Protein AF-A0A832RXD0-F1 (afdb_monomer_lite)

Secondary structure (DSSP, 8-state):
---EEEEEEEEEEEEEEE-TTT--EEEEEEEEEEEHHHHHHHHHHHHHHH---SS-----SSGGG-TTTTTS-HHHHHHHS----GGG--TTS-HHHHHHHHHHHHHHHHHHHTT-PPEEEEEEEESTTS-GGGG-SSSHHHHHHHHHHHHHHHHHIIIIIITTT-SEEEEEEEEEE--HHHHH-TTHHHHHHHHHHHHHHHHHTT-TT-EEEESSSSEEEE-S-TTS-SSHHHHHHHHHHHHHHHHHHHHHHHHH-----HHHHHHHHHHHHHHHHHHH-TT-TT-TT--TTTEEEEEE-SS-GGGGEEEEE-TTS-EEEEE-S---B--S---SPPPPPTT---GGG--

InterPro domains:
  IPR024524 Protein of unknown function DUF3800 [PF12686] (9-251)

Radius of gyration: 21.81 Å; chains: 1; bounding box: 53×60×71 Å

Sequence (351 aa):
MLRSITMRIYVDEQHQILDKDTEERYMAIAALFVSEDEYKQTVNDLLRLRCLKEDHDGWHWDYANCPSSDSCKEVWHKLNNKELHFQTLHQTSSHPAKEISRKWLRYALERNKHNKAIRFNILYVNLTNLDIQKFGTFGWHENAYNRFFRTNLKYALKMFFLNNGFNKVGVSKVVHDNSTGLAIHKYFPENNLRKLEIEIKNEIKNDGDKDFEIHPQRIKFLDSDHKKASNSEDCYDCQLLQLIDLIIGAATQNIFYTSNDEFKKELAWSLRDLIERLIMNPNNPHSSFHYHRKQNISFFPSKKLEEAERIFVDLEGGIRIERDESLFYKVEKLKLPPRPHPNQATLNKWF

pLDDT: mean 90.86, std 9.43, range [42.66, 98.75]

Structure (mmCIF, N/CA/C/O backbone):
data_AF-A0A832RXD0-F1
#
_entry.id   AF-A0A832RXD0-F1
#
loop_
_atom_site.group_PDB
_atom_site.id
_atom_site.type_symbol
_atom_site.label_atom_id
_atom_site.label_alt_id
_atom_site.label_comp_id
_atom_site.label_asym_id
_atom_site.label_entity_id
_atom_site.label_seq_id
_atom_site.pdbx_PDB_ins_code
_atom_site.Cartn_x
_atom_site.Cartn_y
_atom_site.Cartn_z
_atom_site.occupancy
_atom_site.B_iso_or_equiv
_atom_site.auth_seq_id
_atom_site.auth_comp_id
_atom_site.auth_asym_id
_atom_site.auth_atom_id
_atom_site.pdbx_PDB_model_num
ATOM 1 N N . MET A 1 1 ? -8.766 -29.870 7.935 1.00 64.75 1 MET A N 1
ATOM 2 C CA . MET A 1 1 ? -7.359 -29.567 7.591 1.00 64.75 1 MET A CA 1
ATOM 3 C C . MET A 1 1 ? -7.095 -28.134 8.019 1.00 64.75 1 MET A C 1
ATOM 5 O O . MET A 1 1 ? -7.816 -27.260 7.550 1.00 64.75 1 MET A O 1
ATOM 9 N N . LEU A 1 2 ? -6.157 -27.909 8.945 1.00 81.31 2 LEU A N 1
ATOM 10 C CA . LEU A 1 2 ? -5.796 -26.560 9.394 1.00 81.31 2 LEU A CA 1
ATOM 11 C C . LEU A 1 2 ? -5.157 -25.806 8.225 1.00 81.31 2 LEU A C 1
ATOM 13 O O . LEU A 1 2 ? -4.233 -26.321 7.598 1.00 81.31 2 LEU A O 1
ATOM 17 N N . ARG A 1 3 ? -5.662 -24.612 7.909 1.00 93.69 3 ARG A N 1
ATOM 18 C CA . ARG A 1 3 ? -5.098 -23.769 6.847 1.00 93.69 3 ARG A CA 1
ATOM 19 C C . ARG A 1 3 ? -4.075 -22.812 7.442 1.00 93.69 3 ARG A C 1
ATOM 21 O O . ARG A 1 3 ? -4.396 -22.080 8.376 1.00 93.69 3 ARG A O 1
ATOM 28 N N . SER A 1 4 ? -2.872 -22.798 6.884 1.00 95.38 4 SER A N 1
ATOM 29 C CA . SER A 1 4 ? -1.795 -21.886 7.268 1.00 95.38 4 SER A CA 1
ATOM 30 C C . SER A 1 4 ? -1.423 -20.961 6.117 1.00 95.38 4 SER A C 1
ATOM 32 O O . SER A 1 4 ? -1.522 -21.351 4.955 1.00 95.38 4 SER A O 1
ATOM 34 N N . ILE A 1 5 ? -0.979 -19.749 6.437 1.00 96.81 5 ILE A N 1
ATOM 35 C CA . ILE A 1 5 ? -0.388 -18.820 5.473 1.00 96.81 5 ILE A CA 1
ATOM 36 C C . ILE A 1 5 ? 0.703 -17.997 6.144 1.00 96.81 5 ILE A C 1
ATOM 38 O O . ILE A 1 5 ? 0.537 -17.572 7.285 1.00 96.81 5 ILE A O 1
ATOM 42 N N . THR A 1 6 ? 1.786 -17.740 5.417 1.00 98.00 6 THR A N 1
ATOM 43 C CA . THR A 1 6 ? 2.876 -16.869 5.864 1.00 98.00 6 THR A CA 1
ATOM 44 C C . THR A 1 6 ? 3.040 -15.723 4.878 1.00 98.00 6 THR A C 1
ATOM 46 O O . THR A 1 6 ? 3.038 -15.944 3.666 1.00 98.00 6 THR A O 1
ATOM 49 N N . MET A 1 7 ? 3.149 -14.498 5.392 1.00 97.44 7 MET A N 1
ATOM 50 C CA . MET A 1 7 ? 3.139 -13.271 4.598 1.00 97.44 7 MET A CA 1
ATOM 51 C C . MET A 1 7 ? 4.421 -12.454 4.772 1.00 97.44 7 MET A C 1
ATOM 53 O O . MET A 1 7 ? 4.937 -12.301 5.879 1.00 97.44 7 MET A O 1
ATOM 57 N N . ARG A 1 8 ? 4.845 -11.826 3.679 1.00 98.31 8 ARG A N 1
ATOM 58 C CA . ARG A 1 8 ? 5.754 -10.681 3.641 1.00 98.31 8 ARG A CA 1
ATOM 59 C C . ARG A 1 8 ? 4.932 -9.402 3.521 1.00 98.31 8 ARG A C 1
ATOM 61 O O . ARG A 1 8 ? 3.967 -9.352 2.751 1.00 98.31 8 ARG A O 1
ATOM 68 N N . ILE A 1 9 ? 5.301 -8.381 4.285 1.00 98.69 9 ILE A N 1
ATOM 69 C CA . ILE A 1 9 ? 4.598 -7.097 4.338 1.00 98.69 9 ILE A CA 1
ATOM 70 C C . ILE A 1 9 ? 5.533 -5.995 3.844 1.00 98.69 9 ILE A C 1
ATOM 72 O O . ILE A 1 9 ? 6.664 -5.910 4.313 1.00 98.69 9 ILE A O 1
ATOM 76 N N . TYR A 1 10 ? 5.045 -5.149 2.940 1.00 98.69 10 TYR A N 1
ATOM 77 C CA . TYR A 1 10 ? 5.769 -3.997 2.395 1.00 98.69 10 TYR A CA 1
ATOM 78 C C . TYR A 1 10 ? 4.979 -2.735 2.702 1.00 98.69 10 TYR A C 1
ATOM 80 O O . TYR A 1 10 ? 3.779 -2.691 2.429 1.00 98.69 10 TYR A O 1
ATOM 88 N N . VAL A 1 11 ? 5.622 -1.750 3.316 1.00 98.25 11 VAL A N 1
ATOM 89 C CA . VAL A 1 11 ? 4.960 -0.562 3.854 1.00 98.25 11 VAL A CA 1
ATOM 90 C C . VAL A 1 11 ? 5.584 0.694 3.278 1.00 98.25 11 VAL A C 1
ATOM 92 O O . VAL A 1 11 ? 6.806 0.794 3.204 1.00 98.25 11 VAL A O 1
ATOM 95 N N . ASP A 1 12 ? 4.713 1.622 2.907 1.00 97.50 12 ASP A N 1
ATOM 96 C CA . ASP A 1 12 ? 5.060 2.970 2.477 1.00 97.50 12 ASP A CA 1
ATOM 97 C C . ASP A 1 12 ? 4.031 3.971 3.027 1.00 97.50 12 ASP A C 1
ATOM 99 O O . ASP A 1 12 ? 2.909 3.600 3.419 1.00 97.50 12 ASP A O 1
ATOM 103 N N . GLU A 1 13 ? 4.407 5.243 3.069 1.00 95.25 13 GLU A N 1
ATOM 104 C CA . GLU A 1 13 ? 3.637 6.306 3.682 1.00 95.25 13 GLU A CA 1
ATOM 105 C C . GLU A 1 13 ? 3.622 7.599 2.871 1.00 95.25 13 GLU A C 1
ATOM 107 O O . GLU A 1 13 ? 4.528 7.944 2.124 1.00 95.25 13 GLU A O 1
ATOM 112 N N . GLN A 1 14 ? 2.564 8.379 3.077 1.00 94.62 14 GLN A N 1
ATOM 113 C CA . GLN A 1 14 ? 2.501 9.750 2.588 1.00 94.62 14 GLN A CA 1
ATOM 114 C C . GLN A 1 14 ? 2.174 10.685 3.738 1.00 94.62 14 GLN A C 1
ATOM 116 O O . GLN A 1 14 ? 1.201 10.495 4.472 1.00 94.62 14 GLN A O 1
ATOM 121 N N . HIS A 1 15 ? 2.981 11.727 3.883 1.00 88.88 15 HIS A N 1
ATOM 122 C CA . HIS A 1 15 ? 2.789 12.750 4.898 1.00 88.88 15 HIS A CA 1
ATOM 123 C C . HIS A 1 15 ? 2.172 14.014 4.300 1.00 88.88 15 HIS A C 1
ATOM 125 O O . HIS A 1 15 ? 2.306 14.290 3.111 1.00 88.88 15 HIS A O 1
ATOM 131 N N . GLN A 1 16 ? 1.544 14.813 5.167 1.00 83.69 16 GLN A N 1
ATOM 132 C CA . GLN A 1 16 ? 1.094 16.174 4.851 1.00 83.69 16 GLN A CA 1
ATOM 133 C C . GLN A 1 16 ? 0.131 16.258 3.657 1.00 83.69 16 GLN A C 1
ATOM 135 O O . GLN A 1 16 ? 0.134 17.234 2.907 1.00 83.69 16 GLN A O 1
ATOM 140 N N . ILE A 1 17 ? -0.725 15.252 3.488 1.00 94.81 17 ILE A N 1
ATOM 141 C CA . ILE A 1 17 ? -1.785 15.307 2.486 1.00 94.81 17 ILE A CA 1
ATOM 142 C C . ILE A 1 17 ? -2.779 16.374 2.946 1.00 94.81 17 ILE A C 1
ATOM 144 O O . ILE A 1 17 ? -3.407 16.219 3.990 1.00 94.81 17 ILE A O 1
ATOM 148 N N . LEU A 1 18 ? -2.899 17.461 2.189 1.00 95.00 18 LEU A N 1
ATOM 149 C CA . LEU A 1 18 ? -3.871 18.516 2.453 1.00 95.00 18 LEU A CA 1
ATOM 150 C C . LEU A 1 18 ? -5.115 18.280 1.604 1.00 95.00 18 LEU A C 1
ATOM 152 O O . LEU A 1 18 ? -5.050 18.310 0.372 1.00 95.00 18 LEU A O 1
ATOM 156 N N . ASP A 1 19 ? -6.246 18.096 2.270 1.00 93.38 19 ASP A N 1
ATOM 157 C CA . ASP A 1 19 ? -7.541 18.257 1.640 1.00 93.38 19 ASP A CA 1
ATOM 158 C C . ASP A 1 19 ? -7.794 19.756 1.418 1.00 93.38 19 ASP A C 1
ATOM 160 O O . ASP A 1 19 ? -7.940 20.522 2.366 1.00 93.38 19 ASP A O 1
ATOM 164 N N . LYS A 1 20 ? -7.822 20.192 0.156 1.00 90.06 20 LYS A N 1
ATOM 165 C CA . LYS A 1 20 ? -7.998 21.612 -0.192 1.00 90.06 20 LYS A CA 1
ATOM 166 C C . LYS A 1 20 ? -9.416 22.135 0.036 1.00 90.06 20 LYS A C 1
ATOM 168 O O . LYS A 1 20 ? -9.579 23.346 0.101 1.00 90.06 20 LYS A O 1
ATOM 173 N N . ASP A 1 21 ? -10.414 21.256 0.127 1.00 89.25 21 ASP A N 1
ATOM 174 C CA . ASP A 1 21 ? -11.808 21.672 0.310 1.00 89.25 21 ASP A CA 1
ATOM 175 C C . ASP A 1 21 ? -12.136 21.857 1.797 1.00 89.25 21 ASP A C 1
ATOM 177 O O . ASP A 1 21 ? -12.911 22.740 2.150 1.00 89.25 21 ASP A O 1
ATOM 181 N N . THR A 1 22 ? -11.567 21.009 2.663 1.00 91.00 22 THR A N 1
ATOM 182 C CA . THR A 1 22 ? -11.841 21.009 4.113 1.00 91.00 22 THR A CA 1
ATOM 183 C C . THR A 1 22 ? -10.700 21.580 4.954 1.00 91.00 22 THR A C 1
ATOM 185 O O . THR A 1 22 ? -10.865 21.753 6.157 1.00 91.00 22 THR A O 1
ATOM 188 N N . GLU A 1 23 ? -9.540 21.841 4.343 1.00 93.12 23 GLU A N 1
ATOM 189 C CA . GLU A 1 23 ? -8.273 22.205 5.001 1.00 93.12 23 GLU A CA 1
ATOM 190 C C . GLU A 1 23 ? -7.745 21.150 5.992 1.00 93.12 23 GLU A C 1
ATOM 192 O O . GLU A 1 23 ? -6.797 21.385 6.751 1.00 93.12 23 GLU A O 1
ATOM 197 N N . GLU A 1 24 ? -8.320 19.948 5.973 1.00 93.75 24 GLU A N 1
ATOM 198 C CA . GLU A 1 24 ? -7.891 18.847 6.820 1.00 93.75 24 GLU A CA 1
ATOM 199 C C . GLU A 1 24 ? -6.564 18.258 6.344 1.00 93.75 24 GLU A C 1
ATOM 201 O O . GLU A 1 24 ? -6.279 18.136 5.148 1.00 93.75 24 GLU A O 1
ATOM 206 N N . ARG A 1 25 ? -5.738 17.849 7.307 1.00 95.12 25 ARG A N 1
ATOM 207 C CA . ARG A 1 25 ? -4.433 17.248 7.048 1.00 95.12 25 ARG A CA 1
ATOM 208 C C . ARG A 1 25 ? -4.480 15.765 7.330 1.00 95.12 25 ARG A C 1
ATOM 210 O O . ARG A 1 25 ? -4.944 15.349 8.386 1.00 95.12 25 ARG A O 1
ATOM 217 N N . TYR A 1 26 ? -3.914 14.980 6.429 1.00 96.00 26 TYR A N 1
ATOM 218 C CA . TYR A 1 26 ? -3.867 13.533 6.532 1.00 96.00 26 TYR A CA 1
ATOM 219 C C . TYR A 1 26 ? -2.430 13.010 6.463 1.00 96.00 26 TYR A C 1
ATOM 221 O O . TYR A 1 26 ? -1.562 13.571 5.789 1.00 96.00 26 TYR A O 1
ATOM 229 N N . MET A 1 27 ? -2.194 11.897 7.152 1.00 96.06 27 MET A N 1
ATOM 230 C CA . MET A 1 27 ? -1.100 10.974 6.851 1.00 96.06 27 MET A CA 1
ATOM 231 C C . MET A 1 27 ? -1.707 9.692 6.282 1.00 96.06 27 MET A C 1
ATOM 233 O O . MET A 1 27 ? -2.764 9.271 6.740 1.00 96.06 27 MET A O 1
ATOM 237 N N . ALA A 1 28 ? -1.067 9.061 5.310 1.00 97.38 28 ALA A N 1
ATOM 238 C CA . ALA A 1 28 ? -1.504 7.784 4.767 1.00 97.38 28 ALA A CA 1
ATOM 239 C C . ALA A 1 28 ? -0.464 6.715 5.081 1.00 97.38 28 ALA A C 1
ATOM 241 O O . ALA A 1 28 ? 0.725 6.952 4.902 1.00 97.38 28 ALA A O 1
ATOM 242 N N . ILE A 1 29 ? -0.919 5.552 5.538 1.00 98.25 29 ILE A N 1
ATOM 243 C CA . ILE A 1 29 ? -0.079 4.376 5.774 1.00 98.25 29 ILE A CA 1
ATOM 244 C C . ILE A 1 29 ? -0.621 3.263 4.889 1.00 98.25 29 ILE A C 1
ATOM 246 O O . ILE A 1 29 ? -1.761 2.827 5.083 1.00 98.25 29 ILE A O 1
ATOM 250 N N . ALA A 1 30 ? 0.171 2.795 3.931 1.00 98.56 30 ALA A N 1
ATOM 251 C CA . ALA A 1 30 ? -0.203 1.696 3.056 1.00 98.56 30 ALA A CA 1
ATOM 252 C C . ALA A 1 30 ? 0.646 0.464 3.350 1.00 98.56 30 ALA A C 1
ATOM 254 O O . ALA A 1 30 ? 1.857 0.544 3.495 1.00 98.56 30 ALA A O 1
ATOM 255 N N . ALA A 1 31 ? -0.005 -0.691 3.435 1.00 98.75 31 ALA A N 1
ATOM 256 C CA . ALA A 1 31 ? 0.660 -1.971 3.617 1.00 98.75 31 ALA A CA 1
ATOM 257 C C . ALA A 1 31 ? 0.216 -2.941 2.526 1.00 98.75 31 ALA A C 1
ATOM 259 O O . ALA A 1 31 ? -0.980 -3.159 2.333 1.00 98.75 31 ALA A O 1
ATOM 260 N N . LEU A 1 32 ? 1.184 -3.533 1.841 1.00 98.69 32 LEU A N 1
ATOM 261 C CA . LEU A 1 32 ? 1.035 -4.579 0.841 1.00 98.69 32 LEU A CA 1
ATOM 262 C C . LEU A 1 32 ? 1.365 -5.932 1.471 1.00 98.69 32 LEU A C 1
ATOM 264 O O . LEU A 1 32 ? 2.390 -6.069 2.132 1.00 98.69 32 LEU A O 1
ATOM 268 N N . PHE A 1 33 ? 0.526 -6.939 1.240 1.00 98.38 33 PHE A N 1
ATOM 269 C CA . PHE A 1 33 ? 0.664 -8.272 1.825 1.00 98.38 33 PHE A CA 1
ATOM 270 C C . PHE A 1 33 ? 0.841 -9.312 0.716 1.00 98.38 33 PHE A C 1
ATOM 272 O O . PHE A 1 33 ? -0.087 -9.580 -0.052 1.00 98.38 33 PHE A O 1
ATOM 279 N N . VAL A 1 34 ? 2.016 -9.937 0.662 1.00 97.81 34 VAL A N 1
ATOM 280 C CA . VAL A 1 34 ? 2.362 -10.968 -0.328 1.00 97.81 34 VAL A CA 1
ATOM 281 C C . VAL A 1 34 ? 2.665 -12.273 0.396 1.00 97.81 34 VAL A C 1
ATOM 283 O O . VAL A 1 34 ? 3.460 -12.280 1.328 1.00 97.81 34 VAL A O 1
ATOM 286 N N . SER A 1 35 ? 2.004 -13.370 0.026 1.00 96.69 35 SER A N 1
ATOM 287 C CA . SER A 1 35 ? 2.282 -14.663 0.663 1.00 96.69 35 SER A CA 1
ATOM 288 C C . SER A 1 35 ? 3.652 -15.180 0.232 1.00 96.69 35 SER A C 1
ATOM 290 O O . SER A 1 35 ? 4.102 -14.871 -0.871 1.00 96.69 35 SER A O 1
ATOM 292 N N . GLU A 1 36 ? 4.315 -15.972 1.075 1.00 96.25 36 GLU A N 1
ATOM 293 C CA . GLU A 1 36 ? 5.584 -16.620 0.703 1.00 96.25 36 GLU A CA 1
ATOM 294 C C . GLU A 1 36 ? 5.444 -17.434 -0.595 1.00 96.25 36 GLU A C 1
ATOM 296 O O . GLU A 1 36 ? 6.312 -17.367 -1.467 1.00 96.25 36 GLU A O 1
ATOM 301 N N . ASP A 1 37 ? 4.303 -18.105 -0.778 1.00 95.31 37 ASP A N 1
ATOM 302 C CA . ASP A 1 37 ? 3.995 -18.891 -1.978 1.00 95.31 37 ASP A CA 1
ATOM 303 C C . ASP A 1 37 ? 3.880 -18.021 -3.242 1.00 95.31 37 ASP A C 1
ATOM 305 O O . ASP A 1 37 ? 4.286 -18.426 -4.333 1.00 95.31 37 ASP A O 1
ATOM 309 N N . GLU A 1 38 ? 3.339 -16.805 -3.117 1.00 95.31 38 GLU A N 1
ATOM 310 C CA . GLU A 1 38 ? 3.128 -15.889 -4.244 1.00 95.31 38 GLU A CA 1
ATOM 311 C C . GLU A 1 38 ? 4.301 -14.923 -4.465 1.00 95.31 38 GLU A C 1
ATOM 313 O O . GLU A 1 38 ? 4.332 -14.240 -5.493 1.00 95.31 38 GLU A O 1
ATOM 318 N N . TYR A 1 39 ? 5.258 -14.839 -3.535 1.00 96.38 39 TYR A N 1
ATOM 319 C CA . TYR A 1 39 ? 6.328 -13.836 -3.541 1.00 96.38 39 TYR A CA 1
ATOM 320 C C . TYR A 1 39 ? 7.147 -13.865 -4.833 1.00 96.38 39 TYR A C 1
ATOM 322 O O . TYR A 1 39 ? 7.198 -12.869 -5.558 1.00 96.38 39 TYR A O 1
ATOM 330 N N . LYS A 1 40 ? 7.723 -15.027 -5.171 1.00 95.56 40 LYS A N 1
ATOM 331 C CA . LYS A 1 40 ? 8.570 -15.175 -6.367 1.00 95.56 40 LYS A CA 1
ATOM 332 C C . LYS A 1 40 ? 7.809 -14.857 -7.649 1.00 95.56 40 LYS A C 1
ATOM 334 O O . LYS A 1 40 ? 8.330 -14.145 -8.501 1.00 95.56 40 LYS A O 1
ATOM 339 N N . GLN A 1 41 ? 6.580 -15.360 -7.778 1.00 95.00 41 GLN A N 1
ATOM 340 C CA . GLN A 1 41 ? 5.748 -15.080 -8.948 1.00 95.00 41 GLN A CA 1
ATOM 341 C C . GLN A 1 41 ? 5.458 -13.581 -9.062 1.00 95.00 41 GLN A C 1
ATOM 343 O O . GLN A 1 41 ? 5.660 -12.998 -10.120 1.00 95.00 41 GLN A O 1
ATOM 348 N N . THR A 1 42 ? 5.049 -12.948 -7.962 1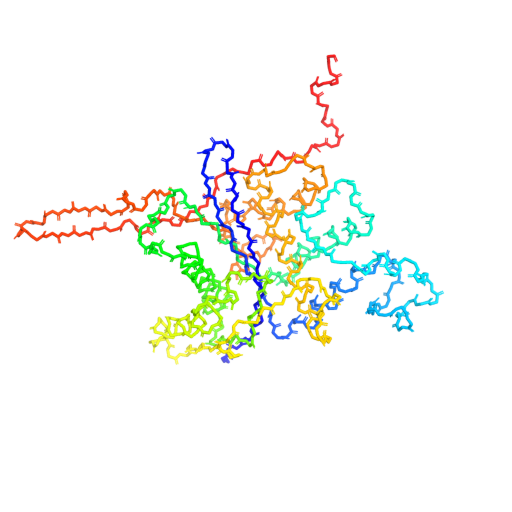.00 95.94 42 THR A N 1
ATOM 349 C CA . THR A 1 42 ? 4.674 -11.531 -7.956 1.00 95.94 42 THR A CA 1
ATOM 350 C C . THR A 1 42 ? 5.848 -10.639 -8.350 1.00 95.94 42 THR A C 1
ATOM 352 O O . THR A 1 42 ? 5.678 -9.753 -9.182 1.00 95.94 42 THR A O 1
ATOM 355 N N . VAL A 1 43 ? 7.038 -10.891 -7.798 1.00 95.88 43 VAL A N 1
ATOM 356 C CA . VAL A 1 43 ? 8.260 -10.159 -8.159 1.00 95.88 43 VAL A CA 1
ATOM 357 C C . VAL A 1 43 ? 8.617 -10.387 -9.625 1.00 95.88 43 VAL A C 1
ATOM 359 O O . VAL A 1 43 ? 8.844 -9.423 -10.351 1.00 95.88 43 VAL A O 1
ATOM 362 N N . ASN A 1 44 ? 8.633 -11.641 -10.082 1.00 94.44 44 ASN A N 1
ATOM 363 C CA . ASN A 1 44 ? 8.983 -11.961 -11.465 1.00 94.44 44 ASN A CA 1
ATOM 364 C C . ASN A 1 44 ? 8.021 -11.314 -12.467 1.00 94.44 44 ASN A C 1
ATOM 366 O O . ASN A 1 44 ? 8.472 -10.837 -13.504 1.00 94.44 44 ASN A O 1
ATOM 370 N N . ASP A 1 45 ? 6.728 -11.236 -12.148 1.00 95.06 45 ASP A N 1
ATOM 371 C CA . ASP A 1 45 ? 5.743 -10.541 -12.975 1.00 95.06 45 ASP A CA 1
ATOM 372 C C . ASP A 1 45 ? 6.059 -9.037 -13.071 1.00 95.06 45 ASP A C 1
ATOM 374 O O . ASP A 1 45 ? 6.068 -8.478 -14.168 1.00 95.06 45 ASP A O 1
ATOM 378 N N . LEU A 1 46 ? 6.399 -8.376 -11.957 1.00 95.69 46 LEU A N 1
ATOM 379 C CA . LEU A 1 46 ? 6.792 -6.958 -11.956 1.00 95.69 46 LEU A CA 1
ATOM 380 C C . LEU A 1 46 ? 8.086 -6.711 -12.747 1.00 95.69 46 LEU A C 1
ATOM 382 O O . LEU A 1 46 ? 8.157 -5.772 -13.545 1.00 95.69 46 LEU A O 1
ATOM 386 N N . LEU A 1 47 ? 9.090 -7.573 -12.568 1.00 94.44 47 LEU A N 1
ATOM 387 C CA . LEU A 1 47 ? 10.353 -7.526 -13.309 1.00 94.44 47 LEU A CA 1
ATOM 388 C C . LEU A 1 47 ? 10.134 -7.763 -14.806 1.00 94.44 47 LEU A C 1
ATOM 390 O O . LEU A 1 47 ? 10.677 -7.043 -15.638 1.00 94.44 47 LEU A O 1
ATOM 394 N N . ARG A 1 48 ? 9.280 -8.718 -15.170 1.00 92.81 48 ARG A N 1
ATOM 395 C CA . ARG A 1 48 ? 8.883 -8.958 -16.558 1.00 92.81 48 ARG A CA 1
ATOM 396 C C . ARG A 1 48 ? 8.240 -7.706 -17.160 1.00 92.81 48 ARG A C 1
ATOM 398 O O . ARG A 1 48 ? 8.660 -7.263 -18.221 1.00 92.81 48 ARG A O 1
ATOM 405 N N . LEU A 1 49 ? 7.306 -7.073 -16.446 1.00 94.12 49 LEU A N 1
ATOM 406 C CA . LEU A 1 49 ? 6.631 -5.843 -16.886 1.00 94.12 49 LEU A CA 1
ATOM 407 C C . LEU A 1 49 ? 7.549 -4.610 -16.953 1.00 94.12 49 LEU A C 1
ATOM 409 O O . LEU A 1 49 ? 7.205 -3.638 -17.629 1.00 94.12 49 LEU A O 1
ATOM 413 N N . ARG A 1 50 ? 8.708 -4.643 -16.281 1.00 92.81 50 ARG A N 1
ATOM 414 C CA . ARG A 1 50 ? 9.769 -3.633 -16.415 1.00 92.81 50 ARG A CA 1
ATOM 415 C C . ARG A 1 50 ? 10.446 -3.700 -17.784 1.00 92.81 50 ARG A C 1
ATOM 417 O O . ARG A 1 50 ? 10.882 -2.674 -18.306 1.00 92.81 50 ARG A O 1
ATOM 424 N N . CYS A 1 51 ? 10.504 -4.880 -18.396 1.00 91.12 5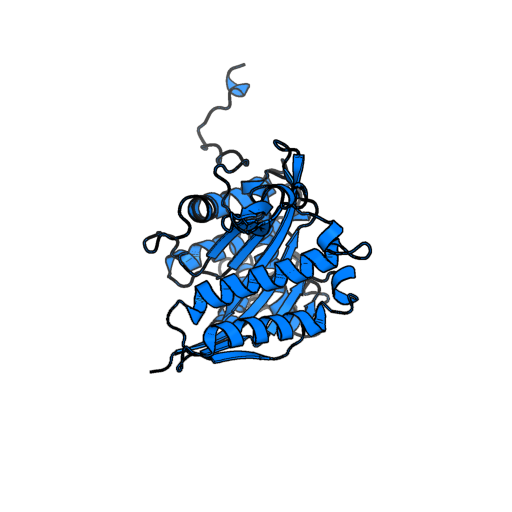1 CYS A N 1
ATOM 425 C CA . CYS A 1 51 ? 10.925 -5.003 -19.779 1.00 91.12 51 CYS A CA 1
ATOM 426 C C . CYS A 1 51 ? 9.809 -4.496 -20.708 1.00 91.12 51 CYS A C 1
ATOM 428 O O . CYS A 1 51 ? 8.678 -4.976 -20.691 1.00 91.12 51 CYS A O 1
ATOM 430 N N . LEU A 1 52 ? 10.115 -3.491 -21.531 1.00 90.12 52 LEU A N 1
ATOM 431 C CA . LEU A 1 52 ? 9.139 -2.898 -22.455 1.00 90.12 52 LEU A CA 1
ATOM 432 C C . LEU A 1 52 ? 9.117 -3.547 -23.842 1.00 90.12 52 LEU A C 1
ATOM 434 O O . LEU A 1 52 ? 8.335 -3.122 -24.685 1.00 90.12 52 LEU A O 1
ATOM 438 N N . LYS A 1 53 ? 9.938 -4.574 -24.071 1.00 84.12 53 LYS A N 1
ATOM 439 C CA . LYS A 1 53 ? 9.880 -5.390 -25.286 1.00 84.12 53 LYS A CA 1
ATOM 440 C C . LYS A 1 53 ? 8.622 -6.269 -25.253 1.00 84.12 53 LYS A C 1
ATOM 442 O O . LYS A 1 53 ? 8.282 -6.777 -24.196 1.00 84.12 53 LYS A O 1
ATOM 447 N N . GLU A 1 54 ? 7.934 -6.444 -26.378 1.00 72.81 54 GLU A N 1
ATOM 448 C CA . GLU A 1 54 ? 6.713 -7.268 -26.442 1.00 72.81 54 GLU A CA 1
ATOM 449 C C . GLU A 1 54 ? 7.019 -8.762 -26.232 1.00 72.81 54 GLU A C 1
ATOM 451 O O . GLU A 1 54 ? 6.411 -9.401 -25.373 1.00 72.81 54 GLU A O 1
ATOM 456 N N . ASP A 1 55 ? 8.049 -9.273 -26.915 1.00 73.06 55 ASP A N 1
ATOM 457 C CA . ASP A 1 55 ? 8.548 -10.644 -26.768 1.00 73.06 55 ASP A CA 1
ATOM 458 C C . ASP A 1 55 ? 9.768 -10.678 -25.840 1.00 73.06 55 ASP A C 1
ATOM 460 O O . ASP A 1 55 ? 10.918 -10.594 -26.286 1.00 73.06 55 ASP A O 1
ATOM 464 N N . HIS A 1 56 ? 9.534 -10.729 -24.531 1.00 74.44 56 HIS A N 1
ATOM 465 C CA . HIS A 1 56 ? 10.596 -10.851 -23.529 1.00 74.44 56 HIS A CA 1
ATOM 466 C C . HIS A 1 56 ? 10.519 -12.179 -22.761 1.00 74.44 56 HIS A C 1
ATOM 468 O O . HIS A 1 56 ? 9.435 -12.654 -22.410 1.00 74.44 56 HIS A O 1
ATOM 474 N N . ASP A 1 57 ? 11.685 -12.700 -22.385 1.00 73.88 57 ASP A N 1
ATOM 475 C CA . ASP A 1 57 ? 11.811 -13.917 -21.566 1.00 73.88 57 ASP A CA 1
ATOM 476 C C . ASP A 1 57 ? 12.068 -13.613 -20.084 1.00 73.88 57 ASP A C 1
ATOM 478 O O . ASP A 1 57 ? 12.189 -14.510 -19.254 1.00 73.88 57 ASP A O 1
ATOM 482 N N . GLY A 1 58 ? 12.123 -12.328 -19.726 1.00 82.06 58 GLY A N 1
ATOM 483 C CA . GLY A 1 58 ? 12.315 -11.878 -18.356 1.00 82.06 58 GLY A CA 1
ATOM 484 C C . GLY A 1 58 ? 13.106 -10.582 -18.273 1.00 82.06 58 GLY A C 1
ATOM 485 O O . GLY A 1 58 ? 13.235 -9.829 -19.240 1.00 82.06 58 GLY A O 1
ATOM 486 N N . TRP A 1 59 ? 13.636 -10.327 -17.084 1.00 90.81 59 TRP A N 1
ATOM 487 C CA . TRP A 1 59 ? 14.445 -9.159 -16.780 1.00 90.81 59 TRP A CA 1
ATOM 488 C C . TRP A 1 59 ? 15.615 -9.561 -15.893 1.00 90.81 59 TRP A C 1
ATOM 490 O O . TRP A 1 59 ? 15.471 -10.381 -14.989 1.00 90.81 59 TRP A O 1
ATOM 500 N N . HIS A 1 60 ? 16.757 -8.938 -16.143 1.00 90.69 60 HIS A N 1
ATOM 501 C CA . HIS A 1 60 ? 17.927 -8.996 -15.284 1.00 90.69 60 HIS A CA 1
ATOM 502 C C . HIS A 1 60 ? 18.422 -7.565 -15.055 1.00 90.69 60 HIS A C 1
ATOM 504 O O . HIS A 1 60 ? 18.162 -6.701 -15.883 1.00 90.69 60 HIS A O 1
ATOM 510 N N . TRP A 1 61 ? 19.088 -7.290 -13.933 1.00 90.81 61 TRP A N 1
ATOM 511 C CA . TRP A 1 61 ? 19.553 -5.937 -13.585 1.00 90.81 61 TRP A CA 1
ATOM 512 C C . TRP A 1 61 ? 20.721 -5.454 -14.445 1.00 90.81 61 TRP A C 1
ATOM 514 O O . TRP A 1 61 ? 20.824 -4.269 -14.766 1.00 90.81 61 TRP A O 1
ATOM 524 N N . ASP A 1 62 ? 21.602 -6.395 -14.769 1.00 89.94 62 ASP A N 1
ATOM 525 C CA . ASP A 1 62 ? 22.740 -6.215 -15.658 1.00 89.94 62 ASP A CA 1
ATOM 526 C C . ASP A 1 62 ? 22.380 -6.650 -17.080 1.00 89.94 62 ASP A C 1
ATOM 528 O O . ASP A 1 62 ? 21.884 -7.763 -17.290 1.00 89.94 62 ASP A O 1
ATOM 532 N N . TYR A 1 63 ? 22.688 -5.778 -18.039 1.00 91.69 63 TYR A N 1
ATOM 533 C CA . TYR A 1 63 ? 22.477 -6.009 -19.457 1.00 91.69 63 TYR A CA 1
ATOM 534 C C . TYR A 1 63 ? 23.243 -7.230 -19.973 1.00 91.69 63 TYR A C 1
ATOM 536 O O . TYR A 1 63 ? 22.700 -7.962 -20.799 1.00 91.69 63 TYR A O 1
ATOM 544 N N . ALA A 1 64 ? 24.453 -7.491 -19.462 1.00 92.25 64 ALA A N 1
ATOM 545 C CA . ALA A 1 64 ? 25.258 -8.639 -19.891 1.00 92.25 64 ALA A CA 1
ATOM 546 C C . ALA A 1 64 ? 24.543 -9.984 -19.663 1.00 92.25 64 ALA A C 1
ATOM 548 O O . ALA A 1 64 ? 24.811 -10.960 -20.354 1.00 92.25 64 ALA A O 1
ATOM 549 N N . ASN A 1 65 ? 23.595 -10.006 -18.726 1.00 91.88 65 ASN A N 1
ATOM 550 C CA . ASN A 1 65 ? 22.790 -11.167 -18.365 1.00 91.88 65 ASN A CA 1
ATOM 551 C C . ASN A 1 65 ? 21.307 -10.981 -18.745 1.00 91.88 65 ASN A C 1
ATOM 553 O O . ASN A 1 65 ? 20.437 -11.692 -18.242 1.00 91.88 65 ASN A O 1
ATOM 557 N N . CYS A 1 66 ? 20.983 -9.995 -19.590 1.00 91.00 66 CYS A N 1
ATOM 558 C CA . CYS A 1 66 ? 19.619 -9.770 -20.047 1.00 91.00 66 CYS A CA 1
ATOM 559 C C . CYS A 1 66 ? 19.155 -10.972 -20.889 1.00 91.00 66 CYS A C 1
ATOM 561 O O . CYS A 1 66 ? 19.761 -11.231 -21.927 1.00 91.00 66 CYS A O 1
ATOM 563 N N . PRO A 1 67 ? 18.042 -11.647 -20.532 1.00 89.00 67 PRO A N 1
ATOM 564 C CA . PRO A 1 67 ? 17.527 -12.786 -21.302 1.00 89.00 67 PRO A CA 1
ATOM 565 C C . PRO A 1 67 ? 17.141 -12.443 -22.745 1.00 89.00 67 PRO A C 1
ATOM 567 O O . PRO A 1 67 ? 16.924 -13.323 -23.563 1.00 89.00 67 PRO A O 1
ATOM 570 N N . SER A 1 68 ? 17.012 -11.154 -23.058 1.00 87.88 68 SER A N 1
ATOM 571 C CA . SER A 1 68 ? 16.662 -10.658 -24.385 1.00 87.88 68 SER A CA 1
ATOM 572 C C . SER A 1 68 ? 17.780 -9.813 -25.003 1.00 87.88 68 SER A C 1
ATOM 574 O O . SER A 1 68 ? 17.485 -8.970 -25.847 1.00 87.88 68 SER A O 1
ATOM 576 N N . SER A 1 69 ? 19.042 -9.995 -24.595 1.00 87.06 69 SER A N 1
ATOM 577 C CA . SER A 1 69 ? 20.204 -9.218 -25.071 1.00 87.06 69 SER A CA 1
ATOM 578 C C . SER A 1 69 ? 20.408 -9.261 -26.592 1.00 87.06 69 SER A C 1
ATOM 580 O O . SER A 1 69 ? 20.850 -8.271 -27.165 1.00 87.06 69 SER A O 1
ATOM 582 N N . ASP A 1 70 ? 19.981 -10.329 -27.271 1.00 86.44 70 ASP A N 1
ATOM 583 C CA . ASP A 1 70 ? 20.051 -10.447 -28.740 1.00 86.44 70 ASP A CA 1
ATOM 584 C C . ASP A 1 70 ? 19.179 -9.420 -29.488 1.00 86.44 70 ASP A C 1
ATOM 586 O O . ASP A 1 70 ? 19.337 -9.183 -30.683 1.00 86.44 70 ASP A O 1
ATOM 590 N N . SER A 1 71 ? 18.213 -8.815 -28.796 1.00 84.88 71 SER A N 1
ATOM 591 C CA . SER A 1 71 ? 17.177 -7.955 -29.395 1.00 84.88 71 SER A CA 1
ATOM 592 C C . SER A 1 71 ? 16.851 -6.706 -28.569 1.00 84.88 71 SER A C 1
ATOM 594 O O . SER A 1 71 ? 16.216 -5.771 -29.058 1.00 84.88 71 SER A O 1
ATOM 596 N N . CYS A 1 72 ? 17.292 -6.659 -27.316 1.00 87.94 72 CYS A N 1
ATOM 597 C CA . CYS A 1 72 ? 17.264 -5.493 -26.453 1.00 87.94 72 CYS A CA 1
ATOM 598 C C . CYS A 1 72 ? 18.594 -4.757 -26.599 1.00 87.94 72 CYS A C 1
ATOM 600 O O . CYS A 1 72 ? 19.641 -5.362 -26.433 1.00 87.94 72 CYS A O 1
ATOM 602 N N . LYS A 1 73 ? 18.582 -3.447 -26.862 1.00 90.81 73 LYS A N 1
ATOM 603 C CA . LYS A 1 73 ? 19.812 -2.642 -26.828 1.00 90.81 73 LYS A CA 1
ATOM 604 C C . LYS A 1 73 ? 20.146 -2.244 -25.392 1.00 90.81 73 LYS A C 1
ATOM 606 O O . LYS A 1 73 ? 19.252 -1.839 -24.647 1.00 90.81 73 LYS A O 1
ATOM 611 N N . GLU A 1 74 ? 21.432 -2.226 -25.046 1.00 93.88 74 GLU A N 1
ATOM 612 C CA . GLU A 1 74 ? 21.922 -1.826 -23.716 1.00 93.88 74 GLU A CA 1
ATOM 613 C C . GLU A 1 74 ? 21.369 -0.469 -23.254 1.00 93.88 74 GLU A C 1
ATOM 615 O O . GLU A 1 74 ? 20.960 -0.310 -22.105 1.00 93.88 74 GLU A O 1
ATOM 620 N N . VAL A 1 75 ? 21.286 0.506 -24.166 1.00 93.31 75 VAL A N 1
ATOM 621 C CA . VAL A 1 75 ? 20.722 1.830 -23.869 1.00 93.31 75 VAL A CA 1
ATOM 622 C C . VAL A 1 75 ? 19.256 1.753 -23.431 1.00 93.31 75 VAL A C 1
ATOM 624 O O . VAL A 1 75 ? 18.869 2.412 -22.470 1.00 93.31 75 VAL A O 1
ATOM 627 N N . TRP A 1 76 ? 18.437 0.915 -24.073 1.00 91.88 76 TRP A N 1
ATOM 628 C CA . TRP A 1 76 ? 17.032 0.732 -23.699 1.00 91.88 76 TRP A CA 1
ATOM 629 C C . TRP A 1 76 ? 16.910 -0.000 -22.366 1.00 91.88 76 TRP A C 1
ATOM 631 O O . TRP A 1 76 ? 16.106 0.385 -21.519 1.00 91.88 76 TRP A O 1
ATOM 641 N N . HIS A 1 77 ? 17.754 -1.008 -22.151 1.00 92.75 77 HIS A N 1
ATOM 642 C CA . HIS A 1 77 ? 17.820 -1.740 -20.895 1.00 92.75 77 HIS A CA 1
ATOM 643 C C . HIS A 1 77 ? 18.141 -0.803 -19.719 1.00 92.75 77 HIS A C 1
ATOM 645 O O . HIS A 1 77 ? 17.407 -0.761 -18.732 1.00 92.75 77 HIS A O 1
ATOM 651 N N . LYS A 1 78 ? 19.170 0.041 -19.854 1.00 93.44 78 LYS A N 1
ATOM 652 C CA . LYS A 1 78 ? 19.535 1.041 -18.836 1.00 93.44 78 LYS A CA 1
ATOM 653 C C . LYS A 1 78 ? 18.416 2.050 -18.568 1.00 93.44 78 LYS A C 1
ATOM 655 O O . LYS A 1 78 ? 18.219 2.436 -17.419 1.00 93.44 78 LYS A O 1
ATOM 660 N N . LEU A 1 79 ? 17.661 2.453 -19.593 1.00 93.25 79 LEU A N 1
ATOM 661 C CA . LEU A 1 79 ? 16.525 3.369 -19.438 1.00 93.25 79 LEU A CA 1
ATOM 662 C C . LEU A 1 79 ? 15.335 2.735 -18.693 1.00 93.25 79 LEU A C 1
ATOM 664 O O . LEU A 1 79 ? 14.654 3.436 -17.943 1.00 93.25 79 LEU A O 1
ATOM 668 N N . ASN A 1 80 ? 15.099 1.431 -18.870 1.00 93.88 80 ASN A N 1
ATOM 669 C CA . ASN A 1 80 ? 14.063 0.675 -18.149 1.00 93.88 80 ASN A CA 1
ATOM 670 C C . ASN A 1 80 ? 14.476 0.349 -16.699 1.00 93.88 80 ASN A C 1
ATOM 672 O O . ASN A 1 80 ? 13.625 0.179 -15.818 1.00 93.88 80 ASN A O 1
ATOM 676 N N . ASN A 1 81 ? 15.785 0.272 -16.438 1.00 94.44 81 ASN A N 1
ATOM 677 C CA . ASN A 1 81 ? 16.357 0.065 -15.113 1.00 94.44 81 ASN A CA 1
ATOM 678 C C . ASN A 1 81 ? 16.274 1.360 -14.282 1.00 94.44 81 ASN A C 1
ATOM 680 O O . ASN A 1 81 ? 17.266 2.068 -14.086 1.00 94.44 81 ASN A O 1
ATOM 684 N N . LYS A 1 82 ? 15.069 1.706 -13.821 1.00 93.50 82 LYS A N 1
ATOM 685 C CA . LYS A 1 82 ? 14.805 2.932 -13.064 1.00 93.50 82 LYS A CA 1
ATOM 686 C C . LYS A 1 82 ? 13.835 2.698 -11.914 1.00 93.50 82 LYS A C 1
ATOM 688 O O . LYS A 1 82 ? 12.879 1.943 -12.060 1.00 93.50 82 LYS A O 1
ATOM 693 N N . GLU A 1 83 ? 14.081 3.359 -10.797 1.00 96.19 83 GLU A N 1
ATOM 694 C CA . GLU A 1 83 ? 13.122 3.482 -9.706 1.00 96.19 83 GLU A CA 1
ATOM 695 C C . GLU A 1 83 ? 11.818 4.139 -10.187 1.00 96.19 83 GLU A C 1
ATOM 697 O O . GLU A 1 83 ? 11.825 5.046 -11.031 1.00 96.19 83 GLU A O 1
ATOM 702 N N . LEU A 1 84 ? 10.697 3.656 -9.659 1.00 97.06 84 LEU A N 1
ATOM 703 C CA . LEU A 1 84 ? 9.383 4.260 -9.807 1.00 97.06 84 LEU A CA 1
ATOM 704 C C . LEU A 1 84 ? 8.954 4.806 -8.449 1.00 97.06 84 LEU A C 1
ATOM 706 O O . LEU A 1 84 ? 8.786 4.032 -7.518 1.00 97.06 84 LEU A O 1
ATOM 710 N N . HIS A 1 85 ? 8.743 6.116 -8.372 1.00 96.56 85 HIS A N 1
ATOM 711 C CA . HIS A 1 85 ? 8.201 6.765 -7.184 1.00 96.56 85 HIS A CA 1
ATOM 712 C C . HIS A 1 85 ? 7.129 7.775 -7.602 1.00 96.56 85 HIS A C 1
ATOM 714 O O . HIS A 1 85 ? 7.422 8.721 -8.345 1.00 96.56 85 HIS A O 1
ATOM 720 N N . PHE A 1 86 ? 5.884 7.586 -7.166 1.00 97.06 86 PHE A N 1
ATOM 721 C CA . PHE A 1 86 ? 4.699 8.315 -7.615 1.00 97.06 86 PHE A CA 1
ATOM 722 C C . PHE A 1 86 ? 4.867 9.827 -7.491 1.00 97.06 86 PHE A C 1
ATOM 724 O O . PHE A 1 86 ? 4.447 10.579 -8.377 1.00 97.06 86 PHE A O 1
ATOM 731 N N . GLN A 1 87 ? 5.515 10.300 -6.422 1.00 93.88 87 GLN A N 1
ATOM 732 C CA . GLN A 1 87 ? 5.726 11.730 -6.220 1.00 93.88 87 GLN A CA 1
ATOM 733 C C . GLN A 1 87 ? 6.567 12.360 -7.342 1.00 93.88 87 GLN A C 1
ATOM 735 O O . GLN A 1 87 ? 6.281 13.500 -7.716 1.00 93.88 87 GLN A O 1
ATOM 740 N N . THR A 1 88 ? 7.511 11.608 -7.918 1.00 94.88 88 THR A N 1
ATOM 741 C CA . THR A 1 88 ? 8.437 12.046 -8.984 1.00 94.88 88 THR A CA 1
ATOM 742 C C . THR A 1 88 ? 7.926 11.779 -10.403 1.00 94.88 88 THR A C 1
ATOM 744 O O . THR A 1 88 ? 8.554 12.189 -11.385 1.00 94.88 88 THR A O 1
ATOM 747 N N . LEU A 1 89 ? 6.798 11.077 -10.544 1.00 96.25 89 LEU A N 1
ATOM 748 C CA . LEU A 1 89 ? 6.180 10.812 -11.838 1.00 96.25 89 LEU A CA 1
ATOM 749 C C . LEU A 1 89 ? 5.370 12.022 -12.303 1.00 96.25 89 LEU A C 1
ATOM 751 O O . LEU A 1 89 ? 4.485 12.501 -11.608 1.00 96.25 89 LEU A O 1
ATOM 755 N N . HIS A 1 90 ? 5.655 12.491 -13.509 1.00 96.06 90 HIS A N 1
ATOM 756 C CA . HIS A 1 90 ? 5.081 13.691 -14.102 1.00 96.06 90 HIS A CA 1
ATOM 757 C C . HIS A 1 90 ? 4.845 13.503 -15.597 1.00 96.06 90 HIS A C 1
ATOM 759 O O . HIS A 1 90 ? 5.371 12.584 -16.238 1.00 96.06 90 HIS A O 1
ATOM 765 N N . GLN A 1 91 ? 4.130 14.448 -16.201 1.00 95.50 91 GLN A N 1
ATOM 766 C CA . GLN A 1 91 ? 3.945 14.489 -17.646 1.00 95.50 91 GLN A CA 1
ATOM 767 C C . GLN A 1 91 ? 5.267 14.631 -18.422 1.00 95.50 91 GLN A C 1
ATOM 769 O O . GLN A 1 91 ? 5.327 14.256 -19.591 1.00 95.50 91 GLN A O 1
ATOM 774 N N . THR A 1 92 ? 6.349 15.095 -17.804 1.00 95.81 92 THR A N 1
ATOM 775 C CA . THR A 1 92 ? 7.685 15.174 -18.421 1.00 95.81 92 THR A CA 1
ATOM 776 C C . THR A 1 92 ? 8.585 13.979 -18.095 1.00 95.81 92 THR A C 1
ATOM 778 O O . THR A 1 92 ? 9.705 13.909 -18.601 1.00 95.81 92 THR A O 1
ATOM 781 N N . SER A 1 93 ? 8.126 13.017 -17.283 1.00 96.44 93 SER A N 1
ATOM 782 C CA . SER A 1 93 ? 8.903 11.814 -16.970 1.00 96.44 93 SER A CA 1
ATOM 783 C C . SER A 1 93 ? 9.215 11.000 -18.225 1.00 96.44 93 SER A C 1
ATOM 785 O O . SER A 1 93 ? 8.473 11.015 -19.210 1.00 96.44 93 SER A O 1
ATOM 787 N N . SER A 1 94 ? 10.322 10.256 -18.171 1.00 96.00 94 SER A N 1
ATOM 788 C CA . SER A 1 94 ? 10.775 9.431 -19.289 1.00 96.00 94 SER A CA 1
ATOM 789 C C . SER A 1 94 ? 9.719 8.404 -19.703 1.00 96.00 94 SER A C 1
ATOM 791 O O . SER A 1 94 ? 8.992 7.867 -18.866 1.00 96.00 94 SER A O 1
ATOM 793 N N . HIS A 1 95 ? 9.681 8.089 -21.001 1.00 95.44 95 HIS A N 1
ATOM 794 C CA . HIS A 1 95 ? 8.757 7.096 -21.550 1.00 95.44 95 HIS A CA 1
ATOM 795 C C . HIS A 1 95 ? 8.772 5.770 -20.760 1.00 95.44 95 HIS A C 1
ATOM 797 O O . HIS A 1 95 ? 7.692 5.315 -20.386 1.00 95.44 95 HIS A O 1
ATOM 803 N N . PRO A 1 96 ? 9.936 5.191 -20.382 1.00 95.56 96 PRO A N 1
ATOM 804 C CA . PRO A 1 96 ? 9.934 3.967 -19.589 1.00 95.56 96 PRO A CA 1
ATOM 805 C C . PRO A 1 96 ? 9.297 4.094 -18.209 1.00 95.56 96 PRO A C 1
ATOM 807 O O . PRO A 1 96 ? 8.528 3.223 -17.820 1.00 95.56 96 PRO A O 1
ATOM 810 N N . ALA A 1 97 ? 9.552 5.186 -17.482 1.00 97.00 97 ALA A N 1
ATOM 811 C CA . ALA A 1 97 ? 8.944 5.389 -16.167 1.00 97.00 97 ALA A CA 1
ATOM 812 C C . ALA A 1 97 ? 7.412 5.428 -16.271 1.00 97.00 97 ALA A C 1
ATOM 814 O O . ALA A 1 97 ? 6.708 4.854 -15.437 1.00 97.00 97 ALA A O 1
ATOM 815 N N . LYS A 1 98 ? 6.896 6.047 -17.340 1.00 97.62 98 LYS A N 1
ATOM 816 C CA . LYS A 1 98 ? 5.459 6.105 -17.596 1.00 97.62 98 LYS A CA 1
ATOM 817 C C . LYS A 1 98 ? 4.864 4.749 -17.965 1.00 97.62 98 LYS A C 1
ATOM 819 O O . LYS A 1 98 ? 3.862 4.338 -17.391 1.00 97.62 98 LYS A O 1
ATOM 824 N N . GLU A 1 99 ? 5.486 4.038 -18.898 1.00 97.12 99 GLU A N 1
ATOM 825 C CA . GLU A 1 99 ? 4.987 2.736 -19.348 1.00 97.12 99 GLU A CA 1
ATOM 826 C C . GLU A 1 99 ? 5.034 1.676 -18.248 1.00 97.12 99 GLU A C 1
ATOM 828 O O . GLU A 1 99 ? 4.069 0.934 -18.063 1.00 97.12 99 GLU A O 1
ATOM 833 N N . ILE A 1 100 ? 6.122 1.615 -17.477 1.00 97.56 100 ILE A N 1
ATOM 834 C CA . ILE A 1 100 ? 6.261 0.606 -16.423 1.00 97.56 100 ILE A CA 1
ATOM 835 C C . ILE A 1 100 ? 5.246 0.870 -15.303 1.00 97.56 100 ILE A C 1
ATOM 837 O O . ILE A 1 100 ? 4.551 -0.056 -14.891 1.00 97.56 100 ILE A O 1
ATOM 841 N N . SER A 1 101 ? 5.076 2.125 -14.868 1.00 98.31 101 SER A N 1
ATOM 842 C CA . SER A 1 101 ? 4.078 2.464 -13.839 1.00 98.31 101 SER A CA 1
ATOM 843 C C . SER A 1 101 ? 2.642 2.154 -14.287 1.00 98.31 101 SER A C 1
ATOM 845 O O . SER A 1 101 ? 1.887 1.552 -13.521 1.00 98.31 101 SER A O 1
ATOM 847 N N . ARG A 1 102 ? 2.278 2.438 -15.550 1.00 98.00 102 ARG A N 1
ATOM 848 C CA . ARG A 1 102 ? 0.993 2.005 -16.140 1.00 98.00 102 ARG A CA 1
ATOM 849 C C . ARG A 1 102 ? 0.823 0.489 -16.085 1.00 98.00 102 ARG A C 1
ATOM 851 O O . ARG A 1 102 ? -0.212 -0.002 -15.632 1.00 98.00 102 ARG A O 1
ATOM 858 N N . LYS A 1 103 ? 1.827 -0.260 -16.556 1.00 97.06 103 LYS A N 1
ATOM 859 C CA . LYS A 1 103 ? 1.800 -1.729 -16.594 1.00 97.06 103 LYS A CA 1
ATOM 860 C C . LYS A 1 103 ? 1.668 -2.331 -15.196 1.00 97.06 103 LYS A C 1
ATOM 862 O O . LYS A 1 103 ? 0.901 -3.273 -15.026 1.00 97.06 103 LYS A O 1
ATOM 867 N N . TRP A 1 104 ? 2.361 -1.782 -14.202 1.00 97.75 104 TRP A N 1
ATOM 868 C CA . TRP A 1 104 ? 2.321 -2.261 -12.819 1.00 97.75 104 TRP A CA 1
ATOM 869 C C . TRP A 1 104 ? 0.967 -2.017 -12.144 1.00 97.75 104 TRP A C 1
ATOM 871 O O . TRP A 1 104 ? 0.410 -2.944 -11.553 1.00 97.75 104 TRP A O 1
ATOM 881 N N . LEU A 1 105 ? 0.380 -0.822 -12.295 1.00 97.81 105 LEU A N 1
ATOM 882 C CA . LEU A 1 105 ? -0.970 -0.555 -11.780 1.00 97.81 105 LEU A CA 1
ATOM 883 C C . LEU A 1 105 ? -2.028 -1.415 -12.483 1.00 97.81 105 LEU A C 1
ATOM 885 O O . LEU A 1 105 ? -2.903 -1.987 -11.830 1.00 97.81 105 LEU A O 1
ATOM 889 N N . ARG A 1 106 ? -1.911 -1.586 -13.807 1.00 96.19 106 ARG A N 1
ATOM 890 C CA . ARG A 1 106 ? -2.777 -2.501 -14.559 1.00 96.19 106 ARG A CA 1
ATOM 891 C C . ARG A 1 106 ? -2.630 -3.938 -14.068 1.00 96.19 106 ARG A C 1
ATOM 893 O O . ARG A 1 106 ? -3.636 -4.609 -13.881 1.00 96.19 106 ARG A O 1
ATOM 900 N N . TYR A 1 107 ? -1.411 -4.409 -13.828 1.00 95.75 107 TYR A N 1
ATOM 901 C CA . TYR A 1 107 ? -1.160 -5.740 -13.277 1.00 95.75 107 TYR A CA 1
ATOM 902 C C . TYR A 1 107 ? -1.841 -5.941 -11.918 1.00 95.75 107 TYR A C 1
ATOM 904 O O . TYR A 1 107 ? -2.514 -6.958 -11.726 1.00 95.75 107 TYR A O 1
ATOM 912 N N . ALA A 1 108 ? -1.759 -4.957 -11.016 1.00 94.38 108 ALA A N 1
ATOM 913 C CA . ALA A 1 108 ? -2.461 -5.007 -9.735 1.00 94.38 108 ALA A CA 1
ATOM 914 C C . ALA A 1 108 ? -3.982 -5.178 -9.911 1.00 94.38 108 ALA A C 1
ATOM 916 O O . ALA A 1 108 ? -4.604 -5.967 -9.195 1.00 94.38 108 ALA A O 1
ATOM 917 N N . LEU A 1 109 ? -4.565 -4.505 -10.908 1.00 93.38 109 LEU A N 1
ATOM 918 C CA . LEU A 1 109 ? -5.988 -4.592 -11.232 1.00 93.38 109 LEU A CA 1
ATOM 919 C C . LEU A 1 109 ? -6.380 -5.888 -11.963 1.00 93.38 109 LEU A C 1
ATOM 921 O O . LEU A 1 109 ? -7.444 -6.441 -11.710 1.00 93.38 109 LEU A O 1
ATOM 925 N N . GLU A 1 110 ? -5.559 -6.401 -12.877 1.00 92.00 110 GLU A N 1
ATOM 926 C CA . GLU A 1 110 ? -5.877 -7.628 -13.622 1.00 92.00 110 GLU A CA 1
ATOM 927 C C . GLU A 1 110 ? -5.783 -8.869 -12.726 1.00 92.00 110 GLU A C 1
ATOM 929 O O . GLU A 1 110 ? -6.611 -9.776 -12.824 1.00 92.00 110 GLU A O 1
ATOM 934 N N . ARG A 1 111 ? -4.852 -8.888 -11.762 1.00 92.06 111 ARG A N 1
ATOM 935 C CA . ARG A 1 111 ? -4.773 -9.971 -10.769 1.00 92.06 111 ARG A CA 1
ATOM 936 C C . ARG A 1 111 ? -6.056 -10.146 -9.965 1.00 92.06 111 ARG A C 1
ATOM 938 O O . ARG A 1 111 ? -6.413 -11.278 -9.623 1.00 92.06 111 ARG A O 1
ATOM 945 N N . ASN A 1 112 ? -6.771 -9.054 -9.705 1.00 88.50 112 ASN A N 1
ATOM 946 C CA . ASN A 1 112 ? -8.076 -9.097 -9.060 1.00 88.50 112 ASN A CA 1
ATOM 947 C C . ASN A 1 112 ? -9.069 -9.963 -9.850 1.00 88.50 112 ASN A C 1
ATOM 949 O O . ASN A 1 112 ? -9.718 -10.822 -9.254 1.00 88.50 112 ASN A O 1
ATOM 953 N N . LYS A 1 113 ? -9.132 -9.813 -11.181 1.00 83.19 113 LYS A N 1
ATOM 954 C CA . LYS A 1 113 ? -10.070 -10.546 -12.057 1.00 83.19 113 LYS A CA 1
ATOM 955 C C . LYS A 1 113 ? -9.837 -12.058 -12.070 1.00 83.19 113 LYS A C 1
ATOM 957 O O . LYS A 1 113 ? -10.754 -12.822 -12.341 1.00 83.19 113 LYS A O 1
ATOM 962 N N . HIS A 1 114 ? -8.629 -12.500 -11.725 1.00 84.25 114 HIS A N 1
ATOM 963 C CA . HIS A 1 114 ? -8.276 -13.917 -11.608 1.00 84.25 114 HIS A CA 1
ATOM 964 C C . HIS A 1 114 ? -8.380 -14.452 -10.171 1.00 84.25 114 HIS A C 1
ATOM 966 O O . HIS A 1 114 ? -7.777 -15.473 -9.848 1.00 84.25 114 HIS A O 1
ATOM 972 N N . ASN A 1 115 ? -9.099 -13.753 -9.281 1.00 82.12 115 ASN A N 1
ATOM 973 C CA . ASN A 1 115 ? -9.227 -14.068 -7.851 1.00 82.12 115 ASN A CA 1
ATOM 974 C C . ASN A 1 115 ? -7.881 -14.106 -7.086 1.00 82.12 115 ASN A C 1
ATOM 976 O O . ASN A 1 115 ? -7.822 -14.515 -5.924 1.00 82.12 115 ASN A O 1
ATOM 980 N N . LYS A 1 116 ? -6.810 -13.598 -7.701 1.00 86.88 116 LYS A N 1
ATOM 981 C CA . LYS A 1 116 ? -5.434 -13.555 -7.192 1.00 86.88 116 LYS A CA 1
ATOM 982 C C . LYS A 1 116 ? -5.054 -12.142 -6.746 1.00 86.88 116 LYS A C 1
ATOM 984 O O . LYS A 1 116 ? -3.916 -11.729 -6.944 1.00 86.88 116 LYS A O 1
ATOM 989 N N . ALA A 1 117 ? -6.026 -11.398 -6.217 1.00 88.00 117 ALA A N 1
ATOM 990 C CA . ALA A 1 117 ? -5.902 -9.982 -5.892 1.00 88.00 117 ALA A CA 1
ATOM 991 C C . ALA A 1 117 ? -4.639 -9.675 -5.083 1.00 88.00 117 ALA A C 1
ATOM 993 O O . ALA A 1 117 ? -4.332 -10.371 -4.111 1.00 88.00 117 ALA A O 1
ATOM 994 N N . ILE A 1 118 ? -3.960 -8.593 -5.456 1.00 92.12 118 ILE A N 1
ATOM 995 C CA . ILE A 1 118 ? -2.877 -8.043 -4.649 1.00 92.12 118 ILE A CA 1
ATOM 996 C C . ILE A 1 118 ? -3.490 -7.490 -3.364 1.00 92.12 118 ILE A C 1
ATOM 998 O O . ILE A 1 118 ? -4.353 -6.614 -3.420 1.00 92.12 118 ILE A O 1
ATOM 1002 N N . ARG A 1 119 ? -3.087 -8.018 -2.207 1.00 97.19 119 ARG A N 1
ATOM 1003 C CA . ARG A 1 119 ? -3.696 -7.631 -0.934 1.00 97.19 119 ARG A CA 1
ATOM 1004 C C . ARG A 1 119 ? -3.046 -6.366 -0.398 1.00 97.19 119 ARG A C 1
ATOM 1006 O O . ARG A 1 119 ? -1.833 -6.349 -0.220 1.00 97.19 119 ARG A O 1
ATOM 1013 N N . PHE A 1 120 ? -3.837 -5.340 -0.103 1.00 98.44 120 PHE A N 1
ATOM 1014 C CA . PHE A 1 120 ? -3.323 -4.106 0.486 1.00 98.44 120 PHE A CA 1
ATOM 1015 C C . PHE A 1 120 ? -4.310 -3.466 1.460 1.00 98.44 120 PHE A C 1
ATOM 1017 O O . PHE A 1 120 ? -5.524 -3.628 1.342 1.00 98.44 120 PHE A O 1
ATOM 1024 N N . ASN A 1 121 ? -3.796 -2.707 2.419 1.00 98.62 121 ASN A N 1
ATOM 1025 C CA . ASN A 1 121 ? -4.603 -1.886 3.311 1.00 98.62 121 ASN A CA 1
ATOM 1026 C C . ASN A 1 121 ? -4.035 -0.471 3.374 1.00 98.62 121 ASN A C 1
ATOM 1028 O O . ASN A 1 121 ? -2.852 -0.308 3.670 1.00 98.62 121 ASN A O 1
ATOM 1032 N N . ILE A 1 122 ? -4.874 0.528 3.099 1.00 98.56 122 ILE A N 1
ATOM 1033 C CA . ILE A 1 122 ? -4.525 1.945 3.214 1.00 98.56 122 ILE A CA 1
ATOM 1034 C C . ILE A 1 122 ? -5.342 2.554 4.349 1.00 98.56 122 ILE A C 1
ATOM 1036 O O . ILE A 1 122 ? -6.577 2.534 4.327 1.00 98.56 122 ILE A O 1
ATOM 1040 N N . LEU A 1 123 ? -4.648 3.120 5.332 1.00 98.31 123 LEU A N 1
ATOM 1041 C CA . LEU A 1 123 ? -5.248 3.898 6.405 1.00 98.31 123 LEU A CA 1
ATOM 1042 C C . LEU A 1 123 ? -4.844 5.364 6.260 1.00 98.31 123 LEU A C 1
ATOM 1044 O O . LEU A 1 123 ? -3.679 5.710 6.442 1.00 98.31 123 LEU A O 1
ATOM 1048 N N . TYR A 1 124 ? -5.826 6.214 5.986 1.00 98.00 124 TYR A N 1
ATOM 1049 C CA . TYR A 1 124 ? -5.696 7.661 6.069 1.00 98.00 124 TYR A CA 1
ATOM 1050 C C . TYR A 1 124 ? -6.018 8.118 7.491 1.00 98.00 124 TYR A C 1
ATOM 1052 O O . TYR A 1 124 ? -7.117 7.902 7.998 1.00 98.00 124 TYR A O 1
ATOM 1060 N N . VAL A 1 125 ? -5.059 8.758 8.144 1.00 96.69 125 VAL A N 1
ATOM 1061 C CA . VAL A 1 125 ? -5.215 9.318 9.480 1.00 96.69 125 VAL A CA 1
ATOM 1062 C C . VAL A 1 125 ? -5.392 10.826 9.366 1.00 96.69 125 VAL A C 1
ATOM 1064 O O . VAL A 1 125 ? -4.452 11.518 8.982 1.00 96.69 125 VAL A O 1
ATOM 1067 N N . ASN A 1 126 ? -6.577 11.325 9.703 1.00 95.06 126 ASN A N 1
ATOM 1068 C CA . ASN A 1 126 ? -6.902 12.741 9.777 1.00 95.06 126 ASN A CA 1
ATOM 1069 C C . ASN A 1 126 ? -6.213 13.361 11.000 1.00 95.06 126 ASN A C 1
ATOM 1071 O O . ASN A 1 126 ? -6.680 13.237 12.130 1.00 95.06 126 ASN A O 1
ATOM 1075 N N . LEU A 1 127 ? -5.083 14.016 10.756 1.00 93.19 127 LEU A N 1
ATOM 1076 C CA . LEU A 1 127 ? -4.259 14.688 11.754 1.00 93.19 127 LEU A CA 1
ATOM 1077 C C . LEU A 1 127 ? -4.962 15.899 12.371 1.00 93.19 127 LEU A C 1
ATOM 1079 O O . LEU A 1 127 ? -4.688 16.213 13.523 1.00 93.19 127 LEU A O 1
ATOM 1083 N N . THR A 1 128 ? -5.861 16.557 11.634 1.00 92.62 128 THR A N 1
ATOM 1084 C CA . THR A 1 128 ? -6.639 17.701 12.138 1.00 92.62 128 THR A CA 1
ATOM 1085 C C . THR A 1 128 ? -7.606 17.277 13.243 1.00 92.62 128 THR A C 1
ATOM 1087 O O . THR A 1 128 ? -7.839 18.032 14.183 1.00 92.62 128 THR A O 1
ATOM 1090 N N . ASN A 1 129 ? -8.128 16.052 13.160 1.00 92.88 129 ASN A N 1
ATOM 1091 C CA . ASN A 1 129 ? -9.065 15.507 14.138 1.00 92.88 129 ASN A CA 1
ATOM 1092 C C . ASN A 1 129 ? -8.393 14.698 15.263 1.00 92.88 129 ASN A C 1
ATOM 1094 O O . ASN A 1 129 ? -9.075 14.227 16.179 1.00 92.88 129 ASN A O 1
ATOM 1098 N N . LEU A 1 130 ? -7.069 14.523 15.224 1.00 90.94 130 LEU A N 1
ATOM 1099 C CA . LEU A 1 130 ? -6.336 13.907 16.325 1.00 90.94 130 LEU A CA 1
ATOM 1100 C C . LEU A 1 130 ? -6.131 14.895 17.472 1.00 90.94 130 LEU A C 1
ATOM 1102 O O . LEU A 1 130 ? -5.729 16.037 17.276 1.00 90.94 130 LEU A O 1
ATOM 1106 N N . ASP A 1 131 ? -6.272 14.387 18.689 1.00 87.75 131 ASP A N 1
ATOM 1107 C CA . ASP A 1 131 ? -5.708 15.028 19.870 1.00 87.75 131 ASP A CA 1
ATOM 1108 C C . ASP A 1 131 ? -4.202 14.719 19.918 1.00 87.75 131 ASP A C 1
ATOM 1110 O O . ASP A 1 131 ? -3.772 13.648 20.364 1.00 87.75 131 ASP A O 1
ATOM 1114 N N . ILE A 1 132 ? -3.394 15.643 19.389 1.00 83.81 132 ILE A N 1
ATOM 1115 C CA . ILE A 1 132 ? -1.933 15.497 19.306 1.00 83.81 132 ILE A CA 1
ATOM 1116 C C . ILE A 1 132 ? -1.270 15.421 20.688 1.00 83.81 132 ILE A C 1
ATOM 1118 O O . ILE A 1 132 ? -0.204 14.818 20.819 1.00 83.81 132 ILE A O 1
ATOM 1122 N N . GLN A 1 133 ? -1.910 15.959 21.734 1.00 85.50 133 GLN A N 1
ATOM 1123 C CA . GLN A 1 133 ? -1.355 15.967 23.089 1.00 85.50 133 GLN A CA 1
ATOM 1124 C C . GLN A 1 133 ? -1.277 14.543 23.661 1.00 85.50 133 GLN A C 1
ATOM 1126 O O . GLN A 1 133 ? -0.351 14.217 24.408 1.00 85.50 133 GLN A O 1
ATOM 1131 N N . LYS A 1 134 ? -2.171 13.643 23.221 1.00 86.00 134 LYS A N 1
ATOM 1132 C CA . LYS A 1 134 ? -2.155 12.209 23.572 1.00 86.00 134 LYS A CA 1
ATOM 1133 C C . LYS A 1 134 ? -0.978 11.428 22.965 1.00 86.00 134 LYS A C 1
ATOM 1135 O O . LYS A 1 134 ? -0.789 10.261 23.313 1.00 86.00 134 LYS A O 1
ATOM 1140 N N . PHE A 1 135 ? -0.177 12.040 22.090 1.00 87.50 135 PHE A N 1
ATOM 1141 C CA . PHE A 1 135 ? 1.005 11.427 21.468 1.00 87.50 135 PHE A CA 1
ATOM 1142 C C . PHE A 1 135 ? 2.334 11.974 22.010 1.00 87.50 135 PHE A C 1
ATOM 1144 O O . PHE A 1 135 ? 3.398 11.652 21.476 1.00 87.50 135 PHE A O 1
ATOM 1151 N N . GLY A 1 136 ? 2.278 12.731 23.109 1.00 83.69 136 GLY A N 1
ATOM 1152 C CA . GLY A 1 136 ? 3.444 13.325 23.757 1.00 83.69 136 GLY A CA 1
ATOM 1153 C C . GLY A 1 136 ? 3.918 14.604 23.070 1.00 83.69 136 GLY A C 1
ATOM 1154 O O . GLY A 1 136 ? 3.504 14.938 21.966 1.00 83.69 136 GLY A O 1
ATOM 1155 N N . THR A 1 137 ? 4.799 15.341 23.742 1.00 77.12 137 THR A N 1
ATOM 1156 C CA . THR A 1 137 ? 5.303 16.642 23.268 1.00 77.12 137 THR A CA 1
ATOM 1157 C C . THR A 1 137 ? 6.506 16.525 22.329 1.00 77.12 137 THR A C 1
ATOM 1159 O O . THR A 1 137 ? 6.768 17.443 21.557 1.00 77.12 137 THR A O 1
ATOM 1162 N N . PHE A 1 138 ? 7.229 15.401 22.363 1.00 79.38 138 PHE A N 1
ATOM 1163 C CA . PHE A 1 138 ? 8.404 15.140 21.529 1.00 79.38 138 PHE A CA 1
ATOM 1164 C C . PHE A 1 138 ? 8.154 13.949 20.598 1.00 79.38 138 PHE A C 1
ATOM 1166 O O . PHE A 1 138 ? 7.699 12.899 21.053 1.00 79.38 138 PHE A O 1
ATOM 1173 N N . GLY A 1 139 ? 8.460 14.107 19.305 1.00 79.62 139 GLY A N 1
ATOM 1174 C CA . GLY A 1 139 ? 8.279 13.048 18.302 1.00 79.62 139 GLY A CA 1
ATOM 1175 C C . GLY A 1 139 ? 6.824 12.588 18.152 1.00 79.62 139 GLY A C 1
ATOM 1176 O O . GLY A 1 139 ? 6.549 11.403 17.965 1.00 79.62 139 GLY A O 1
ATOM 1177 N N . TRP A 1 140 ? 5.863 13.504 18.324 1.00 86.56 140 TRP A N 1
ATOM 1178 C CA . TRP A 1 140 ? 4.438 13.160 18.328 1.00 86.56 140 TRP A CA 1
ATOM 1179 C C . TRP A 1 140 ? 3.992 12.535 17.000 1.00 86.56 140 TRP A C 1
ATOM 1181 O O . TRP A 1 140 ? 3.160 11.628 17.000 1.00 86.56 140 TRP A O 1
ATOM 1191 N N . HIS A 1 141 ? 4.582 12.975 15.882 1.00 87.62 141 HIS A N 1
ATOM 1192 C CA . HIS A 1 141 ? 4.336 12.419 14.555 1.00 87.62 141 HIS A CA 1
ATOM 1193 C C . HIS A 1 141 ? 4.718 10.938 14.502 1.00 87.62 141 HIS A C 1
ATOM 1195 O O . HIS A 1 141 ? 3.894 10.105 14.127 1.00 87.62 141 HIS A O 1
ATOM 1201 N N . GLU A 1 142 ? 5.926 10.587 14.942 1.00 89.25 142 GLU A N 1
ATOM 1202 C CA . GLU A 1 142 ? 6.415 9.211 14.989 1.00 89.25 142 GLU A CA 1
ATOM 1203 C C . GLU A 1 142 ? 5.604 8.375 15.988 1.00 89.25 142 GLU A C 1
ATOM 1205 O O . GLU A 1 142 ? 5.261 7.225 15.710 1.00 89.25 142 GLU A O 1
ATOM 1210 N N . ASN A 1 143 ? 5.226 8.934 17.140 1.00 89.25 143 ASN A N 1
ATOM 1211 C CA . ASN A 1 143 ? 4.379 8.257 18.129 1.00 89.25 143 ASN A CA 1
ATOM 1212 C C . ASN A 1 143 ? 2.980 7.944 17.578 1.00 89.25 143 ASN A C 1
ATOM 1214 O O . ASN A 1 143 ? 2.475 6.829 17.763 1.00 89.25 143 ASN A O 1
ATOM 1218 N N . ALA A 1 144 ? 2.365 8.897 16.875 1.00 91.12 144 ALA A N 1
ATOM 1219 C CA . ALA A 1 144 ? 1.110 8.682 16.168 1.00 91.12 144 ALA A CA 1
ATOM 1220 C C . ALA A 1 144 ? 1.281 7.614 15.082 1.00 91.12 144 ALA A C 1
ATOM 1222 O O . ALA A 1 144 ? 0.526 6.637 15.060 1.00 91.12 144 ALA A O 1
ATOM 1223 N N . TYR A 1 145 ? 2.327 7.730 14.261 1.00 93.81 145 TYR A N 1
ATOM 1224 C CA . TYR A 1 145 ? 2.646 6.766 13.213 1.00 93.81 145 TYR A CA 1
ATOM 1225 C C . TYR A 1 145 ? 2.794 5.346 13.770 1.00 93.81 145 TYR A C 1
ATOM 1227 O O . TYR A 1 145 ? 2.117 4.441 13.301 1.00 93.81 145 TYR A O 1
ATOM 1235 N N . ASN A 1 146 ? 3.559 5.142 14.850 1.00 92.50 146 ASN A N 1
ATOM 1236 C CA . ASN A 1 146 ? 3.694 3.850 15.541 1.00 92.50 146 ASN A CA 1
ATOM 1237 C C . ASN A 1 146 ? 2.330 3.208 15.856 1.00 92.50 146 ASN A C 1
ATOM 1239 O O . ASN A 1 146 ? 2.123 2.007 15.660 1.00 92.50 146 ASN A O 1
ATOM 1243 N N . ARG A 1 147 ? 1.384 3.995 16.387 1.00 92.88 147 ARG A N 1
ATOM 1244 C CA . ARG A 1 147 ? 0.045 3.506 16.746 1.00 92.88 147 ARG A CA 1
ATOM 1245 C C . ARG A 1 147 ? -0.753 3.112 15.510 1.00 92.88 147 ARG A C 1
ATOM 1247 O O . ARG A 1 147 ? -1.344 2.028 15.489 1.00 92.88 147 ARG A O 1
ATOM 1254 N N . PHE A 1 148 ? -0.786 3.978 14.506 1.00 95.88 148 PHE A N 1
ATOM 1255 C CA . PHE A 1 148 ? -1.601 3.757 13.317 1.00 95.88 148 PHE A CA 1
ATOM 1256 C C . PHE A 1 148 ? -0.991 2.731 12.364 1.00 95.88 148 PHE A C 1
ATOM 1258 O O . PHE A 1 148 ? -1.741 1.969 11.768 1.00 95.88 148 PHE A O 1
ATOM 1265 N N . PHE A 1 149 ? 0.332 2.587 12.336 1.00 97.00 149 PHE A N 1
ATOM 1266 C CA . PHE A 1 149 ? 1.041 1.489 11.683 1.00 97.00 149 PHE A CA 1
ATOM 1267 C C . PHE A 1 149 ? 0.567 0.134 12.220 1.00 97.00 149 PHE A C 1
ATOM 1269 O O . PHE A 1 149 ? 0.062 -0.695 11.462 1.00 97.00 149 PHE A O 1
ATOM 1276 N N . ARG A 1 150 ? 0.618 -0.075 13.548 1.00 96.56 150 ARG A N 1
ATOM 1277 C CA . ARG A 1 150 ? 0.113 -1.320 14.158 1.00 96.56 150 ARG A CA 1
ATOM 1278 C C . ARG A 1 150 ? -1.375 -1.519 13.893 1.00 96.56 150 ARG A C 1
ATOM 1280 O O . ARG A 1 150 ? -1.788 -2.631 13.596 1.00 96.56 150 ARG A O 1
ATOM 1287 N N . THR A 1 151 ? -2.167 -0.450 13.966 1.00 96.81 151 THR A N 1
ATOM 1288 C CA . THR A 1 151 ? -3.611 -0.495 13.682 1.00 96.81 151 THR A CA 1
ATOM 1289 C C . THR A 1 151 ? -3.885 -0.948 12.244 1.00 96.81 151 THR A C 1
ATOM 1291 O O . THR A 1 151 ? -4.714 -1.832 12.025 1.00 96.81 151 THR A O 1
ATOM 1294 N N . ASN A 1 152 ? -3.143 -0.399 11.278 1.00 98.00 152 ASN A N 1
ATOM 1295 C CA . ASN A 1 152 ? -3.250 -0.719 9.859 1.00 98.00 152 ASN A CA 1
ATOM 1296 C C . ASN A 1 152 ? -2.916 -2.194 9.587 1.00 98.00 152 ASN A C 1
ATOM 1298 O O . ASN A 1 152 ? -3.690 -2.898 8.932 1.00 98.00 152 ASN A O 1
ATOM 1302 N N . LEU A 1 153 ? -1.803 -2.685 10.147 1.00 98.25 153 LEU A N 1
ATOM 1303 C CA . LEU A 1 153 ? -1.399 -4.086 10.010 1.00 98.25 153 LEU A CA 1
ATOM 1304 C C . LEU A 1 153 ? -2.370 -5.035 10.716 1.00 98.25 153 LEU A C 1
ATOM 1306 O O . LEU A 1 153 ? -2.784 -6.032 10.130 1.00 98.25 153 LEU A O 1
ATOM 1310 N N . LYS A 1 154 ? -2.778 -4.714 11.948 1.00 97.81 154 LYS A N 1
ATOM 1311 C CA . LYS A 1 154 ? -3.703 -5.530 12.744 1.00 97.81 154 LYS A CA 1
ATOM 1312 C C . LYS A 1 154 ? -5.023 -5.756 12.024 1.00 97.81 154 LYS A C 1
ATOM 1314 O O . LYS A 1 154 ? -5.488 -6.892 11.956 1.00 97.81 154 LYS A O 1
ATOM 1319 N N . TYR A 1 155 ? -5.610 -4.693 11.470 1.00 96.81 155 TYR A N 1
ATOM 1320 C CA . TYR A 1 155 ? -6.846 -4.802 10.700 1.00 96.81 155 TYR A CA 1
ATOM 1321 C C . TYR A 1 155 ? -6.681 -5.782 9.536 1.00 96.81 155 TYR A C 1
ATOM 1323 O O . TYR A 1 155 ? -7.452 -6.732 9.423 1.00 96.81 155 TYR A O 1
ATOM 1331 N N . ALA A 1 156 ? -5.656 -5.587 8.704 1.00 97.50 156 ALA A N 1
ATOM 1332 C CA . ALA A 1 156 ? -5.428 -6.412 7.525 1.00 97.50 156 ALA A CA 1
ATOM 1333 C C . ALA A 1 156 ? -5.137 -7.875 7.889 1.00 97.50 156 ALA A C 1
ATOM 1335 O O . ALA A 1 156 ? -5.754 -8.779 7.331 1.00 97.50 156 ALA A O 1
ATOM 1336 N N . LEU A 1 157 ? -4.268 -8.123 8.873 1.00 97.81 157 LEU A N 1
ATOM 1337 C CA . LEU A 1 157 ? -3.914 -9.473 9.317 1.00 97.81 157 LEU A CA 1
ATOM 1338 C C . LEU A 1 157 ? -5.135 -10.245 9.831 1.00 97.81 157 LEU A C 1
ATOM 1340 O O . LEU A 1 157 ? -5.334 -11.418 9.499 1.00 97.81 157 LEU A O 1
ATOM 1344 N N . LYS A 1 158 ? -6.010 -9.562 10.577 1.00 95.81 158 LYS A N 1
ATOM 1345 C CA . LYS A 1 158 ? -7.267 -10.146 11.041 1.00 95.81 158 LYS A CA 1
ATOM 1346 C C . LYS A 1 158 ? -8.254 -10.355 9.901 1.00 95.81 158 LYS A C 1
ATOM 1348 O O . LYS A 1 158 ? -8.745 -11.462 9.708 1.00 95.81 158 LYS A O 1
ATOM 1353 N N . MET A 1 159 ? -8.564 -9.305 9.149 1.00 95.56 159 MET A N 1
ATOM 1354 C CA . MET A 1 159 ? -9.665 -9.323 8.187 1.00 95.56 159 MET A CA 1
ATOM 1355 C C . MET A 1 159 ? -9.343 -10.110 6.923 1.00 95.56 159 MET A C 1
ATOM 1357 O O . MET A 1 159 ? -10.230 -10.779 6.393 1.00 95.56 159 MET A O 1
ATOM 1361 N N . PHE A 1 160 ? -8.100 -10.055 6.444 1.00 96.31 160 PHE A N 1
ATOM 1362 C CA . PHE A 1 160 ? -7.710 -10.719 5.203 1.00 96.31 160 PHE A CA 1
ATOM 1363 C C . PHE A 1 160 ? -7.376 -12.199 5.402 1.00 96.31 160 PHE A C 1
ATOM 1365 O O . PHE A 1 160 ? -7.538 -12.977 4.455 1.00 96.31 160 PHE A O 1
ATOM 1372 N N . PHE A 1 161 ? -6.958 -12.597 6.614 1.00 95.25 161 PHE A N 1
ATOM 1373 C CA . PHE A 1 161 ? -6.457 -13.949 6.889 1.00 95.25 161 PHE A CA 1
ATOM 1374 C C . PHE A 1 161 ? -7.169 -14.650 8.056 1.00 95.25 161 PHE A C 1
ATOM 1376 O O . PHE A 1 161 ? -7.912 -15.599 7.803 1.00 95.25 161 PHE A O 1
ATOM 1383 N N . LEU A 1 162 ? -7.012 -14.195 9.308 1.00 94.25 162 LEU A N 1
ATOM 1384 C CA . LEU A 1 162 ? -7.548 -14.912 10.488 1.00 94.25 162 LEU A CA 1
ATOM 1385 C C . LEU A 1 162 ? -9.077 -15.073 10.452 1.00 94.25 162 LEU A C 1
ATOM 1387 O O . LEU A 1 162 ? -9.621 -16.115 10.808 1.00 94.25 162 LEU A O 1
ATOM 1391 N N . ASN A 1 163 ? -9.786 -14.050 9.980 1.00 92.50 163 ASN A N 1
ATOM 1392 C CA . ASN A 1 163 ? -11.240 -14.071 9.819 1.00 92.50 163 ASN A CA 1
ATOM 1393 C C . ASN A 1 163 ? -11.669 -14.632 8.455 1.00 92.50 163 ASN A C 1
ATOM 1395 O O . ASN A 1 163 ? -12.857 -14.642 8.133 1.00 92.50 163 ASN A O 1
ATOM 1399 N N . ASN A 1 164 ? -10.712 -15.088 7.646 1.00 90.94 164 ASN A N 1
ATOM 1400 C CA . ASN A 1 164 ? -10.898 -15.531 6.270 1.00 90.94 164 ASN A CA 1
ATOM 1401 C C . ASN A 1 164 ? -10.472 -16.994 6.056 1.00 90.94 164 ASN A C 1
ATOM 1403 O O . ASN A 1 164 ? -10.008 -17.375 4.983 1.00 90.94 164 ASN A O 1
ATOM 1407 N N . GLY A 1 165 ? -10.646 -17.820 7.090 1.00 89.44 165 GLY A N 1
ATOM 1408 C CA . GLY A 1 165 ? -10.485 -19.271 7.007 1.00 89.44 165 GLY A CA 1
ATOM 1409 C C . GLY A 1 165 ? -9.053 -19.782 7.157 1.00 89.44 165 GLY A C 1
ATOM 1410 O O . GLY A 1 165 ? -8.834 -20.962 6.897 1.00 89.44 165 GLY A O 1
ATOM 1411 N N . PHE A 1 166 ? -8.098 -18.939 7.564 1.00 94.62 166 PHE A N 1
ATOM 1412 C CA . PHE A 1 166 ? -6.775 -19.389 7.999 1.00 94.62 166 PHE A CA 1
ATOM 1413 C C . PHE A 1 166 ? -6.754 -19.578 9.513 1.00 94.62 166 PHE A C 1
ATOM 1415 O O . PHE A 1 166 ? -7.120 -18.681 10.269 1.00 94.62 166 PHE A O 1
ATOM 1422 N N . ASN A 1 167 ? -6.308 -20.756 9.932 1.00 95.19 167 ASN A N 1
ATOM 1423 C CA . ASN A 1 167 ? -6.092 -21.111 11.327 1.00 95.19 167 ASN A CA 1
ATOM 1424 C C . ASN A 1 167 ? -4.758 -20.549 11.815 1.00 95.19 167 ASN A C 1
ATOM 1426 O O . ASN A 1 167 ? -4.686 -19.981 12.893 1.00 95.19 167 ASN A O 1
ATOM 1430 N N . LYS A 1 168 ? -3.708 -20.654 10.998 1.00 96.12 168 LYS A N 1
ATOM 1431 C CA . LYS A 1 168 ? -2.373 -20.161 11.348 1.00 96.12 168 LYS A CA 1
ATOM 1432 C C . LYS A 1 168 ? -1.952 -19.052 10.399 1.00 96.12 168 LYS A C 1
ATOM 1434 O O . LYS A 1 168 ? -1.984 -19.246 9.183 1.00 96.12 168 LYS A O 1
ATOM 1439 N N . VAL A 1 169 ? -1.567 -17.903 10.941 1.00 97.69 169 VAL A N 1
ATOM 1440 C CA . VAL A 1 169 ? -1.097 -16.760 10.148 1.00 97.69 169 VAL A CA 1
ATOM 1441 C C . VAL A 1 169 ? 0.278 -16.331 10.644 1.00 97.69 169 VAL A C 1
ATOM 1443 O O . VAL A 1 169 ? 0.414 -15.859 11.767 1.00 97.69 169 VAL A O 1
ATOM 1446 N N . GLY A 1 170 ? 1.288 -16.482 9.795 1.00 98.06 170 GLY A N 1
ATOM 1447 C CA . GLY A 1 170 ? 2.654 -16.043 10.054 1.00 98.06 170 GLY A CA 1
ATOM 1448 C C . GLY A 1 170 ? 3.007 -14.771 9.285 1.00 98.06 170 GLY A C 1
ATOM 1449 O O . GLY A 1 170 ? 2.508 -14.527 8.183 1.00 98.06 170 GLY A O 1
ATOM 1450 N N . VAL A 1 171 ? 3.916 -13.974 9.835 1.00 98.50 171 VAL A N 1
ATOM 1451 C CA . VAL A 1 171 ? 4.585 -12.876 9.130 1.00 98.50 171 VAL A CA 1
ATOM 1452 C C . VAL A 1 171 ? 6.084 -13.136 9.151 1.00 98.50 171 VAL A C 1
ATOM 1454 O O . VAL A 1 171 ? 6.699 -13.103 10.212 1.00 98.50 171 VAL A O 1
ATOM 1457 N N . SER A 1 172 ? 6.668 -13.393 7.984 1.00 97.94 172 SER A N 1
ATOM 1458 C CA . SER A 1 172 ? 8.088 -13.744 7.829 1.00 97.94 172 SER A CA 1
ATOM 1459 C C . SER A 1 172 ? 8.998 -12.534 7.620 1.00 97.94 172 SER A C 1
ATOM 1461 O O . SER A 1 172 ? 10.219 -12.622 7.752 1.00 97.94 172 SER A O 1
ATOM 1463 N N . LYS A 1 173 ? 8.421 -11.400 7.209 1.00 97.31 173 LYS A N 1
ATOM 1464 C CA . LYS A 1 173 ? 9.169 -10.184 6.894 1.00 97.31 173 LYS A CA 1
ATOM 1465 C C . LYS A 1 173 ? 8.252 -8.966 6.900 1.00 97.31 173 LYS A C 1
ATOM 1467 O O . LYS A 1 173 ? 7.152 -9.015 6.351 1.00 97.31 173 LYS A O 1
ATOM 1472 N N . VAL A 1 174 ? 8.736 -7.861 7.463 1.00 98.25 174 VAL A N 1
ATOM 1473 C CA . VAL A 1 174 ? 8.127 -6.533 7.321 1.00 98.25 174 VAL A CA 1
ATOM 1474 C C . VAL A 1 174 ? 9.197 -5.575 6.815 1.00 98.25 174 VAL A C 1
ATOM 1476 O O . VAL A 1 174 ? 10.187 -5.334 7.507 1.00 98.25 174 VAL A O 1
ATOM 1479 N N . VAL A 1 175 ? 9.006 -5.071 5.601 1.00 97.88 175 VAL A N 1
ATOM 1480 C CA . VAL A 1 175 ? 9.878 -4.099 4.943 1.00 97.88 175 VAL A CA 1
ATOM 1481 C C . VAL A 1 175 ? 9.156 -2.762 4.887 1.00 97.88 175 VAL A C 1
ATOM 1483 O O . VAL A 1 175 ? 7.975 -2.708 4.553 1.00 97.88 175 VAL A O 1
ATOM 1486 N N . HIS A 1 176 ? 9.860 -1.698 5.225 1.00 97.38 176 HIS A N 1
ATOM 1487 C CA . HIS A 1 176 ? 9.369 -0.330 5.185 1.00 97.38 176 HIS A CA 1
ATOM 1488 C C . HIS A 1 176 ? 10.279 0.483 4.267 1.00 97.38 176 HIS A C 1
ATOM 1490 O O . HIS A 1 176 ? 11.499 0.275 4.314 1.00 97.38 176 HIS A O 1
ATOM 1496 N N . ASP A 1 177 ? 9.714 1.385 3.459 1.00 93.81 177 ASP A N 1
ATOM 1497 C CA . ASP A 1 177 ? 10.542 2.310 2.679 1.00 93.81 177 ASP A CA 1
ATOM 1498 C C . ASP A 1 177 ? 11.382 3.194 3.616 1.00 93.81 177 ASP A C 1
ATOM 1500 O O . ASP A 1 177 ? 11.094 3.351 4.809 1.00 93.81 177 ASP A O 1
ATOM 1504 N N . ASN A 1 178 ? 12.508 3.699 3.135 1.00 86.69 178 ASN A N 1
ATOM 1505 C CA . ASN A 1 178 ? 13.485 4.326 4.006 1.00 86.69 178 ASN A CA 1
ATOM 1506 C C . ASN A 1 178 ? 12.965 5.654 4.583 1.00 86.69 178 ASN A C 1
ATOM 1508 O O . ASN A 1 178 ? 12.843 6.654 3.883 1.00 86.69 178 ASN A O 1
ATOM 1512 N N . SER A 1 179 ? 12.749 5.685 5.899 1.00 84.50 179 SER A N 1
ATOM 1513 C CA . SER A 1 179 ? 12.329 6.874 6.640 1.00 84.50 179 SER A CA 1
ATOM 1514 C C . SER A 1 179 ? 13.301 7.131 7.783 1.00 84.50 179 SER A C 1
ATOM 1516 O O . SER A 1 179 ? 13.318 6.408 8.783 1.00 84.50 179 SER A O 1
ATOM 1518 N N . THR A 1 180 ? 14.140 8.164 7.645 1.00 80.19 180 THR A N 1
ATOM 1519 C CA . THR A 1 180 ? 15.224 8.444 8.603 1.00 80.19 180 THR A CA 1
ATOM 1520 C C . THR A 1 180 ? 14.701 8.624 10.028 1.00 80.19 180 THR A C 1
ATOM 1522 O O . THR A 1 180 ? 15.286 8.074 10.959 1.00 80.19 180 THR A O 1
ATOM 1525 N N . GLY A 1 181 ? 13.583 9.340 10.203 1.00 81.81 181 GLY A N 1
ATOM 1526 C CA . GLY A 1 181 ? 12.980 9.578 11.519 1.00 81.81 181 GLY A CA 1
ATOM 1527 C C . GLY A 1 181 ? 12.485 8.293 12.187 1.00 81.81 181 GLY A C 1
ATOM 1528 O O . GLY A 1 181 ? 12.753 8.061 13.365 1.00 81.81 181 GLY A O 1
ATOM 1529 N N . LEU A 1 182 ? 11.834 7.408 11.425 1.00 87.75 182 LEU A N 1
ATOM 1530 C CA . LEU A 1 182 ? 11.330 6.131 11.936 1.00 87.75 182 LEU A CA 1
ATOM 1531 C C . LEU A 1 182 ? 12.450 5.114 12.181 1.00 87.75 182 LEU A C 1
ATOM 1533 O O . LEU A 1 182 ? 12.380 4.353 13.147 1.00 87.75 182 LEU A O 1
ATOM 1537 N N . ALA A 1 183 ? 13.498 5.118 11.355 1.00 87.12 183 ALA A N 1
ATOM 1538 C CA . ALA A 1 183 ? 14.628 4.201 11.478 1.00 87.12 183 ALA A CA 1
ATOM 1539 C C . ALA A 1 183 ? 15.434 4.419 12.767 1.00 87.12 183 ALA A C 1
ATOM 1541 O O . ALA A 1 183 ? 15.890 3.450 13.375 1.00 87.12 183 ALA A O 1
ATOM 1542 N N . ILE A 1 184 ? 15.577 5.673 13.215 1.00 87.12 184 ILE A N 1
ATOM 1543 C CA . ILE A 1 184 ? 16.268 6.009 14.473 1.00 87.12 184 ILE A CA 1
ATOM 1544 C C . ILE A 1 184 ? 15.329 6.042 15.688 1.00 87.12 184 ILE A C 1
ATOM 1546 O O . ILE A 1 184 ? 15.784 6.186 16.825 1.00 87.12 184 ILE A O 1
ATOM 1550 N N . HIS A 1 185 ? 14.015 5.929 15.477 1.00 88.06 185 HIS A N 1
ATOM 1551 C CA . HIS A 1 185 ? 13.039 5.999 16.556 1.00 88.06 185 HIS A CA 1
ATOM 1552 C C . HIS A 1 185 ? 13.173 4.795 17.498 1.00 88.06 185 HIS A C 1
ATOM 1554 O O . HIS A 1 185 ? 13.043 3.646 17.081 1.00 88.06 185 HIS A O 1
ATOM 1560 N N . LYS A 1 186 ? 13.323 5.051 18.805 1.00 83.88 186 LYS A N 1
ATOM 1561 C CA . LYS A 1 186 ? 13.612 4.035 19.841 1.00 83.88 186 LYS A CA 1
ATOM 1562 C C . LYS A 1 186 ? 12.710 2.795 19.806 1.00 83.88 186 LYS A C 1
ATOM 1564 O O . LYS A 1 186 ? 13.142 1.708 20.177 1.00 83.88 186 LYS A O 1
ATOM 1569 N N . TYR A 1 187 ? 11.447 2.961 19.422 1.00 85.25 187 TYR A N 1
ATOM 1570 C CA . TYR A 1 187 ? 10.452 1.887 19.463 1.00 85.25 187 TYR A CA 1
ATOM 1571 C C . TYR A 1 187 ? 10.042 1.363 18.093 1.00 85.25 187 TYR A C 1
ATOM 1573 O O . TYR A 1 187 ? 9.480 0.269 18.028 1.00 85.25 187 TYR A O 1
ATOM 1581 N N . PHE A 1 188 ? 10.257 2.129 17.019 1.00 90.44 188 PHE A N 1
ATOM 1582 C CA . PHE A 1 188 ? 9.595 1.797 15.760 1.00 90.44 188 PHE A CA 1
ATOM 1583 C C . PHE A 1 188 ? 10.149 0.502 15.141 1.00 90.44 188 PHE A C 1
ATOM 1585 O O . PHE A 1 188 ? 9.342 -0.396 14.888 1.00 90.44 188 PHE A O 1
ATOM 1592 N N . PRO A 1 189 ? 11.481 0.341 14.991 1.00 91.00 189 PRO A N 1
ATOM 1593 C CA . PRO A 1 189 ? 12.060 -0.828 14.335 1.00 91.00 189 PRO A CA 1
ATOM 1594 C C . PRO A 1 189 ? 11.846 -2.143 15.098 1.00 91.00 189 PRO A C 1
ATOM 1596 O O . PRO A 1 189 ? 11.618 -3.166 14.463 1.00 91.00 189 PRO A O 1
ATOM 1599 N N . GLU A 1 190 ? 11.900 -2.122 16.436 1.00 88.25 190 GLU A N 1
ATOM 1600 C CA . GLU A 1 190 ? 11.994 -3.344 17.265 1.00 88.25 190 GLU A CA 1
ATOM 1601 C C . GLU A 1 190 ? 10.716 -3.665 18.069 1.00 88.25 190 GLU A C 1
ATOM 1603 O O . GLU A 1 190 ? 10.416 -4.826 18.338 1.00 88.25 190 GLU A O 1
ATOM 1608 N N . ASN A 1 191 ? 9.926 -2.662 18.483 1.00 91.88 191 ASN A N 1
ATOM 1609 C CA . ASN A 1 191 ? 8.830 -2.898 19.440 1.00 91.88 191 ASN A CA 1
ATOM 1610 C C . ASN A 1 191 ? 7.446 -2.977 18.790 1.00 91.88 191 ASN A C 1
ATOM 1612 O O . ASN A 1 191 ? 6.527 -3.546 19.388 1.00 91.88 191 ASN A O 1
ATOM 1616 N N . ASN A 1 192 ? 7.260 -2.406 17.595 1.00 93.94 192 ASN A N 1
ATOM 1617 C CA . ASN A 1 192 ? 5.946 -2.381 16.950 1.00 93.94 192 ASN A CA 1
ATOM 1618 C C . ASN A 1 192 ? 5.412 -3.775 16.647 1.00 93.94 192 ASN A C 1
ATOM 1620 O O . ASN A 1 192 ? 4.253 -4.057 16.952 1.00 93.94 192 ASN A O 1
ATOM 1624 N N . LEU A 1 193 ? 6.253 -4.630 16.067 1.00 96.00 193 LEU A N 1
ATOM 1625 C CA . LEU A 1 193 ? 5.862 -5.978 15.672 1.00 96.00 193 LEU A CA 1
ATOM 1626 C C . LEU A 1 193 ? 5.592 -6.852 16.896 1.00 96.00 193 LEU A C 1
ATOM 1628 O O . LEU A 1 193 ? 4.548 -7.495 16.966 1.00 96.00 193 LEU A O 1
ATOM 1632 N N . ARG A 1 194 ? 6.436 -6.746 17.930 1.00 95.81 194 ARG A N 1
ATOM 1633 C CA . ARG A 1 194 ? 6.242 -7.487 19.182 1.00 95.81 194 ARG A CA 1
ATOM 1634 C C . ARG A 1 194 ? 4.925 -7.123 19.850 1.00 95.81 194 ARG A C 1
ATOM 1636 O O . ARG A 1 194 ? 4.183 -7.991 20.301 1.00 95.81 194 ARG A O 1
ATOM 1643 N N . LYS A 1 195 ? 4.621 -5.825 19.916 1.00 95.75 195 LYS A N 1
ATOM 1644 C CA . LYS A 1 195 ? 3.357 -5.350 20.482 1.00 95.75 195 LYS A CA 1
ATOM 1645 C C . LYS A 1 195 ? 2.161 -5.813 19.647 1.00 95.75 195 LYS A C 1
ATOM 1647 O O . LYS A 1 195 ? 1.175 -6.259 20.223 1.00 95.75 195 LYS A O 1
ATOM 1652 N N . LEU A 1 196 ? 2.258 -5.741 18.319 1.00 96.50 196 LEU A N 1
ATOM 1653 C CA . LEU A 1 196 ? 1.224 -6.217 17.399 1.00 96.50 196 LEU A CA 1
ATOM 1654 C C . LEU A 1 196 ? 0.923 -7.710 17.595 1.00 96.50 196 LEU A C 1
ATOM 1656 O O . LEU A 1 196 ? -0.242 -8.089 17.690 1.00 96.50 196 LEU A O 1
ATOM 1660 N N . GLU A 1 197 ? 1.957 -8.544 17.689 1.00 96.94 197 GLU A N 1
ATOM 1661 C CA . GLU A 1 197 ? 1.804 -9.982 17.902 1.00 96.94 197 GLU A CA 1
ATOM 1662 C C . GLU A 1 197 ? 1.109 -10.295 19.229 1.00 96.94 197 GLU A C 1
ATOM 1664 O O . GLU A 1 197 ? 0.144 -11.056 19.243 1.00 96.94 197 GLU A O 1
ATOM 1669 N N . ILE A 1 198 ? 1.541 -9.665 20.328 1.00 96.56 198 ILE A N 1
ATOM 1670 C CA . ILE A 1 198 ? 0.909 -9.825 21.647 1.00 96.56 198 ILE A CA 1
ATOM 1671 C C . ILE A 1 198 ? -0.570 -9.429 21.588 1.00 96.56 198 ILE A C 1
ATOM 1673 O O . ILE A 1 198 ? -1.426 -10.149 22.101 1.00 96.56 198 ILE A O 1
ATOM 1677 N N . GLU A 1 199 ? -0.885 -8.293 20.961 1.00 96.00 199 GLU A N 1
ATOM 1678 C CA . GLU A 1 199 ? -2.263 -7.820 20.827 1.00 96.00 199 GLU A CA 1
ATOM 1679 C C . GLU A 1 199 ? -3.141 -8.812 20.049 1.00 96.00 199 GLU A C 1
ATOM 1681 O O . GLU A 1 199 ? -4.252 -9.101 20.487 1.00 96.00 199 GLU A O 1
ATOM 1686 N N . ILE A 1 200 ? -2.655 -9.359 18.929 1.00 96.56 200 ILE A N 1
ATOM 1687 C CA . ILE A 1 200 ? -3.410 -10.342 18.138 1.00 96.56 200 ILE A CA 1
ATOM 1688 C C . ILE A 1 200 ? -3.557 -11.661 18.904 1.00 96.56 200 ILE A C 1
ATOM 1690 O O . ILE A 1 200 ? -4.674 -12.167 19.000 1.00 96.56 200 ILE A O 1
ATOM 1694 N N . LYS A 1 201 ? -2.477 -12.188 19.501 1.00 96.06 201 LYS A N 1
ATOM 1695 C CA . LYS A 1 201 ? -2.504 -13.425 20.305 1.00 96.06 201 LYS A CA 1
ATOM 1696 C C . LYS A 1 201 ? -3.510 -13.339 21.448 1.00 96.06 201 LYS A C 1
ATOM 1698 O O . LYS A 1 201 ? -4.294 -14.261 21.647 1.00 96.06 201 LYS A O 1
ATOM 1703 N N . ASN A 1 202 ? -3.542 -12.215 22.162 1.00 95.06 202 ASN A N 1
ATOM 1704 C CA . ASN A 1 202 ? -4.495 -12.002 23.251 1.00 95.06 202 ASN A CA 1
ATOM 1705 C C . ASN A 1 202 ? -5.955 -12.025 22.776 1.00 95.06 202 ASN A C 1
ATOM 1707 O O . ASN A 1 202 ? -6.817 -12.519 23.502 1.00 95.06 202 ASN A O 1
ATOM 1711 N N . GLU A 1 203 ? -6.235 -11.513 21.575 1.00 93.88 203 GLU A N 1
ATOM 1712 C CA . GLU A 1 203 ? -7.583 -11.507 20.995 1.00 93.88 203 GLU A CA 1
ATOM 1713 C C . GLU A 1 203 ? -8.034 -12.888 20.507 1.00 93.88 203 GLU A C 1
ATOM 1715 O O . GLU A 1 203 ? -9.224 -13.187 20.569 1.00 93.88 203 GLU A O 1
ATOM 1720 N N . ILE A 1 204 ? -7.106 -13.734 20.048 1.00 94.12 204 ILE A N 1
ATOM 1721 C CA . ILE A 1 204 ? -7.410 -15.091 19.561 1.00 94.12 204 ILE A CA 1
ATOM 1722 C C . ILE A 1 204 ? -7.180 -16.185 20.612 1.00 94.12 204 ILE A C 1
ATOM 1724 O O . ILE A 1 204 ? -7.418 -17.346 20.319 1.00 94.12 204 ILE A O 1
ATOM 1728 N N . LYS A 1 205 ? -6.755 -15.852 21.840 1.00 89.25 205 LYS A N 1
ATOM 1729 C CA . LYS A 1 205 ? -6.340 -16.834 22.866 1.00 89.25 205 LYS A CA 1
ATOM 1730 C C . LYS A 1 205 ? -7.380 -17.919 23.188 1.00 89.25 205 LYS A C 1
ATOM 1732 O O . LYS A 1 205 ? -7.019 -18.993 23.651 1.00 89.25 205 LYS A O 1
ATOM 1737 N N . ASN A 1 206 ? -8.663 -17.606 23.001 1.00 88.62 206 ASN A N 1
ATOM 1738 C CA . ASN A 1 206 ? -9.790 -18.502 23.278 1.00 88.62 206 ASN A CA 1
ATOM 1739 C C . ASN A 1 206 ? -10.329 -19.179 22.002 1.00 88.62 206 ASN A C 1
ATOM 1741 O O . ASN A 1 206 ? -11.301 -19.925 22.064 1.00 88.62 206 ASN A O 1
ATOM 1745 N N . ASP A 1 207 ? -9.733 -18.894 20.846 1.00 85.69 207 ASP A N 1
ATOM 1746 C CA . ASP A 1 207 ? -10.068 -19.477 19.552 1.00 85.69 207 ASP A CA 1
ATOM 1747 C C . ASP A 1 207 ? -9.100 -20.647 19.324 1.00 85.69 207 ASP A C 1
ATOM 1749 O O . ASP A 1 207 ? -8.026 -20.474 18.758 1.00 85.69 207 ASP A O 1
ATOM 1753 N N . GLY A 1 208 ? -9.430 -21.813 19.896 1.00 78.38 208 GLY A N 1
ATOM 1754 C CA . GLY A 1 208 ? -8.484 -22.907 20.179 1.00 78.38 208 GLY A CA 1
ATOM 1755 C C . GLY A 1 208 ? -7.716 -23.492 18.987 1.00 78.38 208 GLY A C 1
ATOM 1756 O O . GLY A 1 208 ? -6.707 -24.159 19.194 1.00 78.38 208 GLY A O 1
ATOM 1757 N N . ASP A 1 209 ? -8.147 -23.211 17.757 1.00 86.31 209 ASP A N 1
ATOM 1758 C CA . ASP A 1 209 ? -7.464 -23.638 16.533 1.00 86.31 209 ASP A CA 1
ATOM 1759 C C . ASP A 1 209 ? -6.660 -22.513 15.862 1.00 86.31 209 ASP A C 1
ATOM 1761 O O . ASP A 1 209 ? -6.034 -22.752 14.823 1.00 86.31 209 ASP A O 1
ATOM 1765 N N . LYS A 1 210 ? -6.701 -21.282 16.393 1.00 93.44 210 LYS A N 1
ATOM 1766 C CA . LYS A 1 210 ? -6.007 -20.132 15.812 1.00 93.44 210 LYS A CA 1
ATOM 1767 C C . LYS A 1 210 ? -4.638 -19.897 16.419 1.00 93.44 210 LYS A C 1
ATOM 1769 O O . LYS A 1 210 ? -4.444 -19.944 17.628 1.00 93.44 210 LYS A O 1
ATOM 1774 N N . ASP A 1 211 ? -3.707 -19.552 15.544 1.00 95.00 211 ASP A N 1
ATOM 1775 C CA . ASP A 1 211 ? -2.348 -19.186 15.900 1.00 95.00 211 ASP A CA 1
ATOM 1776 C C . ASP A 1 211 ? -1.863 -18.020 15.034 1.00 95.00 211 ASP A C 1
ATOM 1778 O O . ASP A 1 211 ? -2.299 -17.829 13.890 1.00 95.00 211 ASP A O 1
ATOM 1782 N N . PHE A 1 212 ? -0.959 -17.228 15.593 1.00 97.44 212 PHE A N 1
ATOM 1783 C CA . PHE A 1 212 ? -0.399 -16.057 14.942 1.00 97.44 212 PHE A CA 1
ATOM 1784 C C . PHE A 1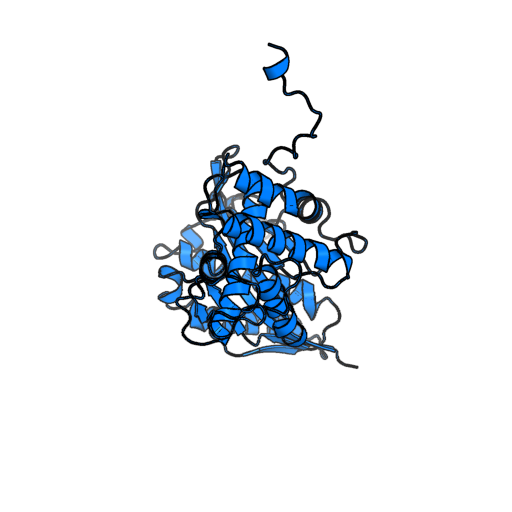 212 ? 1.059 -15.891 15.343 1.00 97.44 212 PHE A C 1
ATOM 1786 O O . PHE A 1 212 ? 1.367 -15.962 16.525 1.00 97.44 212 PHE A O 1
ATOM 1793 N N . GLU A 1 213 ? 1.949 -15.608 14.402 1.00 97.50 213 GLU A N 1
ATOM 1794 C CA . GLU A 1 213 ? 3.361 -15.368 14.709 1.00 97.50 213 GLU A CA 1
ATOM 1795 C C . GLU A 1 213 ? 3.966 -14.300 13.797 1.00 97.50 213 GLU A C 1
ATOM 1797 O O . GLU A 1 213 ? 3.562 -14.137 12.645 1.00 97.50 213 GLU A O 1
ATOM 1802 N N . ILE A 1 214 ? 4.957 -13.568 14.307 1.00 97.38 214 ILE A N 1
ATOM 1803 C CA . ILE A 1 214 ? 5.773 -12.652 13.502 1.00 97.38 214 ILE A CA 1
ATOM 1804 C C . ILE A 1 214 ? 7.242 -12.980 13.754 1.00 97.38 214 ILE A C 1
ATOM 1806 O O . ILE A 1 214 ? 7.729 -12.867 14.874 1.00 97.38 214 ILE A O 1
ATOM 1810 N N . HIS A 1 215 ? 7.981 -13.352 12.717 1.00 93.69 215 HIS A N 1
ATOM 1811 C CA . HIS A 1 215 ? 9.413 -13.604 12.815 1.00 93.69 215 HIS A CA 1
ATOM 1812 C C . HIS A 1 215 ? 10.112 -13.188 11.513 1.00 93.69 215 HIS A C 1
ATOM 1814 O O . HIS A 1 215 ? 9.785 -13.745 10.474 1.00 93.69 215 HIS A O 1
ATOM 1820 N N . PRO A 1 216 ? 11.088 -12.257 11.544 1.00 92.56 216 PRO A N 1
ATOM 1821 C CA . PRO A 1 216 ? 11.672 -11.628 12.726 1.00 92.56 216 PRO A CA 1
ATOM 1822 C C . PRO A 1 216 ? 10.793 -10.510 13.310 1.00 92.56 216 PRO A C 1
ATOM 1824 O O . PRO A 1 216 ? 9.988 -9.889 12.623 1.00 92.56 216 PRO A O 1
ATOM 1827 N N . GLN A 1 217 ? 11.013 -10.199 14.587 1.00 91.88 217 GLN A N 1
ATOM 1828 C CA . GLN A 1 217 ? 10.329 -9.126 15.327 1.00 91.88 217 GLN A CA 1
ATOM 1829 C C . GLN A 1 217 ? 10.925 -7.739 15.053 1.00 91.88 217 GLN A C 1
ATOM 1831 O O . GLN A 1 217 ? 10.914 -6.867 15.917 1.00 91.88 217 GLN A O 1
ATOM 1836 N N . ARG A 1 218 ? 11.461 -7.540 13.847 1.00 94.69 218 ARG A N 1
ATOM 1837 C CA . ARG A 1 218 ? 12.144 -6.315 13.445 1.00 94.69 218 ARG A CA 1
ATOM 1838 C C . ARG A 1 218 ? 11.667 -5.854 12.077 1.00 94.69 218 ARG A C 1
ATOM 1840 O O . ARG A 1 218 ? 11.555 -6.655 11.151 1.00 94.69 218 ARG A O 1
ATOM 1847 N N . ILE A 1 219 ? 11.431 -4.553 11.953 1.00 96.44 219 ILE A N 1
ATOM 1848 C CA . ILE A 1 219 ? 11.139 -3.897 10.678 1.00 96.44 219 ILE A CA 1
ATOM 1849 C C . ILE A 1 219 ? 12.457 -3.649 9.946 1.00 96.44 219 ILE A C 1
ATOM 1851 O O . ILE A 1 219 ? 13.384 -3.041 10.488 1.00 96.44 219 ILE A O 1
ATOM 1855 N N . LYS A 1 220 ? 12.540 -4.123 8.704 1.00 95.69 220 LYS A N 1
ATOM 1856 C CA . LYS A 1 220 ? 13.660 -3.855 7.805 1.00 95.69 220 LYS A CA 1
ATOM 1857 C C . LYS A 1 220 ? 13.385 -2.564 7.042 1.00 95.69 220 LYS A C 1
ATOM 1859 O O . LYS A 1 220 ? 12.382 -2.477 6.344 1.00 95.69 220 LYS A O 1
ATOM 1864 N N . PHE A 1 221 ? 14.285 -1.597 7.147 1.00 95.81 221 PHE A N 1
ATOM 1865 C CA . PHE A 1 221 ? 14.258 -0.406 6.303 1.00 95.81 221 PHE A CA 1
ATOM 1866 C C . PHE A 1 221 ? 15.042 -0.669 5.031 1.00 95.81 221 PHE A C 1
ATOM 1868 O O . PHE A 1 221 ? 16.137 -1.237 5.084 1.00 95.81 221 PHE A O 1
ATOM 1875 N N . LEU A 1 222 ? 14.472 -0.276 3.903 1.00 95.81 222 LEU A N 1
ATOM 1876 C CA . LEU A 1 222 ? 15.074 -0.455 2.596 1.00 95.81 222 LEU A CA 1
ATOM 1877 C C . LEU A 1 222 ? 14.738 0.760 1.740 1.00 95.81 222 LEU A C 1
ATOM 1879 O O . LEU A 1 222 ? 13.603 1.206 1.754 1.00 95.81 222 LEU A O 1
ATOM 1883 N N . ASP A 1 223 ? 15.722 1.288 1.019 1.00 94.75 223 ASP A N 1
ATOM 1884 C CA . ASP A 1 223 ? 15.490 2.331 0.020 1.00 94.75 223 ASP A CA 1
ATOM 1885 C C . ASP A 1 223 ? 14.780 1.708 -1.188 1.00 94.75 223 ASP A C 1
ATOM 1887 O O . ASP A 1 223 ? 15.217 0.669 -1.694 1.00 94.75 223 ASP A O 1
ATOM 1891 N N . SER A 1 224 ? 13.674 2.300 -1.629 1.00 94.69 224 SER A N 1
ATOM 1892 C CA . SER A 1 224 ? 12.904 1.784 -2.758 1.00 94.69 224 SER A CA 1
ATOM 1893 C C . SER A 1 224 ? 13.667 1.822 -4.094 1.00 94.69 224 SER A C 1
ATOM 1895 O O . SER A 1 224 ? 13.312 1.053 -4.994 1.00 94.69 224 SER A O 1
ATOM 1897 N N . ASP A 1 225 ? 14.776 2.566 -4.227 1.00 96.06 225 ASP A N 1
ATOM 1898 C CA . ASP A 1 225 ? 15.694 2.447 -5.364 1.00 96.06 225 ASP A CA 1
ATOM 1899 C C . ASP A 1 225 ? 16.503 1.144 -5.286 1.00 96.06 225 ASP A C 1
ATOM 1901 O O . ASP A 1 225 ? 17.520 1.025 -4.595 1.00 96.06 225 ASP A O 1
ATOM 1905 N N . HIS A 1 226 ? 16.107 0.162 -6.099 1.00 95.12 226 HIS A N 1
ATOM 1906 C CA . HIS A 1 226 ? 16.772 -1.141 -6.193 1.00 95.12 226 HIS A CA 1
ATOM 1907 C C . HIS A 1 226 ? 18.242 -1.069 -6.630 1.00 95.12 226 HIS A C 1
ATOM 1909 O O . HIS A 1 226 ? 18.941 -2.072 -6.536 1.00 95.12 226 HIS A O 1
ATOM 1915 N N . LYS A 1 227 ? 18.751 0.078 -7.097 1.00 94.94 227 LYS A N 1
ATOM 1916 C CA . LYS A 1 227 ? 20.189 0.266 -7.365 1.00 94.94 227 LYS A CA 1
ATOM 1917 C C . LYS A 1 227 ? 21.017 0.463 -6.098 1.00 94.94 227 LYS A C 1
ATOM 1919 O O . LYS A 1 227 ? 22.232 0.288 -6.149 1.00 94.94 227 LYS A O 1
ATOM 1924 N N . LYS A 1 228 ? 20.379 0.828 -4.984 1.00 94.56 228 LYS A N 1
ATOM 1925 C CA . LYS A 1 228 ? 21.010 0.990 -3.664 1.00 94.56 228 LYS A CA 1
ATOM 1926 C C . LYS A 1 228 ? 20.887 -0.264 -2.793 1.00 94.56 228 LYS A C 1
ATOM 1928 O O . LYS A 1 228 ? 21.400 -0.291 -1.677 1.00 94.56 228 LYS A O 1
ATOM 1933 N N . ALA A 1 229 ? 20.203 -1.291 -3.292 1.00 93.38 229 ALA A N 1
ATOM 1934 C CA . ALA A 1 229 ? 20.016 -2.562 -2.615 1.00 93.38 229 ALA A CA 1
ATOM 1935 C C . ALA A 1 229 ? 21.354 -3.273 -2.352 1.00 93.38 229 ALA A C 1
ATOM 1937 O O . ALA A 1 229 ? 22.258 -3.274 -3.188 1.00 93.38 229 ALA A O 1
ATOM 1938 N N . SER A 1 230 ? 21.464 -3.919 -1.190 1.00 90.81 230 SER A N 1
ATOM 1939 C CA . SER A 1 230 ? 22.704 -4.584 -0.768 1.00 90.81 230 SER A CA 1
ATOM 1940 C C . SER A 1 230 ? 22.880 -5.989 -1.355 1.00 90.81 230 SER A C 1
ATOM 1942 O O . SER A 1 230 ? 23.984 -6.532 -1.371 1.00 90.81 230 SER A O 1
ATOM 1944 N N . ASN A 1 231 ? 21.788 -6.604 -1.810 1.00 94.00 231 ASN A N 1
ATOM 1945 C CA . ASN A 1 231 ? 21.743 -7.972 -2.314 1.00 94.00 231 ASN A CA 1
ATOM 1946 C C . ASN A 1 231 ? 20.542 -8.159 -3.265 1.00 94.00 231 ASN A C 1
ATOM 1948 O O . ASN A 1 231 ? 19.707 -7.270 -3.421 1.00 94.00 231 ASN A O 1
ATOM 1952 N N . SER A 1 232 ? 20.439 -9.327 -3.903 1.00 91.56 232 SER A N 1
ATOM 1953 C CA . SER A 1 232 ? 19.378 -9.608 -4.880 1.00 91.56 232 SER A CA 1
ATOM 1954 C C . SER A 1 232 ? 17.974 -9.664 -4.275 1.00 91.56 232 SER A C 1
ATOM 1956 O O . SER A 1 232 ? 17.019 -9.266 -4.938 1.00 91.56 232 SER A O 1
ATOM 1958 N N . GLU A 1 233 ? 17.832 -10.134 -3.033 1.00 94.50 233 GLU A N 1
ATOM 1959 C CA . GLU A 1 233 ? 16.538 -10.159 -2.352 1.00 94.50 233 GLU A CA 1
ATOM 1960 C C . GLU A 1 233 ? 16.055 -8.737 -2.050 1.00 94.50 233 GLU A C 1
ATOM 1962 O O . GLU A 1 233 ? 14.888 -8.437 -2.279 1.00 94.50 233 GLU A O 1
ATOM 1967 N N . ASP A 1 234 ? 16.953 -7.846 -1.629 1.00 96.31 234 ASP A N 1
ATOM 1968 C CA . ASP A 1 234 ? 16.660 -6.421 -1.461 1.00 96.31 234 ASP A CA 1
ATOM 1969 C C . ASP A 1 234 ? 16.177 -5.810 -2.783 1.00 96.31 234 ASP A C 1
ATOM 1971 O O . ASP A 1 234 ? 15.143 -5.152 -2.800 1.00 96.31 234 ASP A O 1
ATOM 1975 N N . CYS A 1 235 ? 16.839 -6.097 -3.913 1.00 95.19 235 CYS A N 1
ATOM 1976 C CA . CYS A 1 235 ? 16.387 -5.606 -5.221 1.00 95.19 235 CYS A CA 1
ATOM 1977 C C . CYS A 1 235 ? 14.938 -6.018 -5.534 1.00 95.19 235 CYS A C 1
ATOM 1979 O O . CYS A 1 235 ? 14.195 -5.258 -6.162 1.00 95.19 235 CYS A O 1
ATOM 1981 N N . TYR A 1 236 ? 14.543 -7.227 -5.126 1.00 96.62 236 TYR A N 1
ATOM 1982 C CA . TYR A 1 236 ? 13.191 -7.757 -5.295 1.00 96.62 236 TYR A CA 1
ATOM 1983 C C . TYR A 1 236 ? 12.191 -7.115 -4.331 1.00 96.62 236 TYR A C 1
ATOM 1985 O O . TYR A 1 236 ? 11.112 -6.706 -4.764 1.00 96.62 236 TYR A O 1
ATOM 1993 N N . ASP A 1 237 ? 12.568 -6.962 -3.060 1.00 97.75 237 ASP A N 1
ATOM 1994 C CA . ASP A 1 237 ? 11.778 -6.277 -2.035 1.00 97.75 237 ASP A CA 1
ATOM 1995 C C . ASP A 1 237 ? 11.493 -4.810 -2.453 1.00 97.75 237 ASP A C 1
ATOM 1997 O O . ASP A 1 237 ? 10.355 -4.349 -2.336 1.00 97.75 237 ASP A O 1
ATOM 2001 N N . CYS A 1 238 ? 12.464 -4.110 -3.059 1.00 97.62 238 CYS A N 1
ATOM 2002 C CA . CYS A 1 238 ? 12.290 -2.761 -3.620 1.00 97.62 238 CYS A CA 1
ATOM 2003 C C . CYS A 1 238 ? 11.169 -2.684 -4.673 1.00 97.62 238 CYS A C 1
ATOM 2005 O O . CYS A 1 238 ? 10.482 -1.671 -4.766 1.00 97.62 238 CYS A O 1
ATOM 2007 N N . GLN A 1 239 ? 10.938 -3.741 -5.465 1.00 97.62 239 GLN A N 1
ATOM 2008 C CA . GLN A 1 239 ? 9.875 -3.723 -6.485 1.00 97.62 239 GLN A CA 1
ATOM 2009 C C . GLN A 1 239 ? 8.484 -3.677 -5.849 1.00 97.62 239 GLN A C 1
ATOM 2011 O O . GLN A 1 239 ? 7.564 -3.066 -6.387 1.00 97.62 239 GLN A O 1
ATOM 2016 N N . LEU A 1 240 ? 8.333 -4.329 -4.697 1.00 98.38 240 LEU A N 1
ATOM 2017 C CA . LEU A 1 240 ? 7.082 -4.372 -3.951 1.00 98.38 240 LEU A CA 1
ATOM 2018 C C . LEU A 1 240 ? 6.851 -3.068 -3.175 1.00 98.38 240 LEU A C 1
ATOM 2020 O O . LEU A 1 240 ? 5.704 -2.629 -3.105 1.00 98.38 240 LEU A O 1
ATOM 2024 N N . LEU A 1 241 ? 7.919 -2.415 -2.694 1.00 98.50 241 LEU A N 1
ATOM 2025 C CA . LEU A 1 241 ? 7.865 -1.041 -2.169 1.00 98.50 241 LEU A CA 1
ATOM 2026 C C . LEU A 1 241 ? 7.410 -0.045 -3.247 1.00 98.50 241 LEU A C 1
ATOM 2028 O O . LEU A 1 241 ? 6.406 0.636 -3.070 1.00 98.50 241 LEU A O 1
ATOM 2032 N N . GLN A 1 242 ? 8.059 -0.048 -4.416 1.00 98.44 242 GLN A N 1
ATOM 2033 C CA . GLN A 1 242 ? 7.658 0.798 -5.550 1.00 98.44 242 GLN A CA 1
ATOM 2034 C C . GLN A 1 242 ? 6.205 0.521 -5.992 1.00 98.44 242 GLN A C 1
ATOM 2036 O O . GLN A 1 242 ? 5.480 1.432 -6.384 1.00 98.44 242 GLN A O 1
ATOM 2041 N N . LEU A 1 243 ? 5.734 -0.733 -5.926 1.00 98.62 243 LEU A N 1
ATOM 2042 C CA . LEU A 1 243 ? 4.340 -1.054 -6.247 1.00 98.62 243 LEU A CA 1
ATOM 2043 C C . LEU A 1 243 ? 3.354 -0.443 -5.239 1.00 98.62 243 LEU A C 1
ATOM 2045 O O . LEU A 1 243 ? 2.330 0.098 -5.663 1.00 98.62 243 LEU A O 1
ATOM 2049 N N . ILE A 1 244 ? 3.613 -0.555 -3.930 1.00 98.56 244 ILE A N 1
ATOM 2050 C CA . ILE A 1 244 ? 2.705 0.003 -2.918 1.00 98.56 244 ILE A CA 1
ATOM 2051 C C . ILE A 1 244 ? 2.719 1.535 -2.926 1.00 98.56 244 ILE A C 1
ATOM 2053 O O . ILE A 1 244 ? 1.643 2.118 -2.793 1.00 98.56 244 ILE A O 1
ATOM 2057 N N . ASP A 1 245 ? 3.863 2.161 -3.219 1.00 98.50 245 ASP A N 1
ATOM 2058 C CA . ASP A 1 245 ? 3.988 3.606 -3.460 1.00 98.50 245 ASP A CA 1
ATOM 2059 C C . ASP A 1 245 ? 3.102 4.074 -4.634 1.00 98.50 245 ASP A C 1
ATOM 2061 O O . ASP A 1 245 ? 2.313 5.019 -4.518 1.00 98.50 245 ASP A O 1
ATOM 2065 N N . LEU A 1 246 ? 3.128 3.358 -5.766 1.00 98.69 246 LEU A N 1
ATOM 2066 C CA . LEU A 1 246 ? 2.245 3.670 -6.894 1.00 98.69 246 LEU A CA 1
ATOM 2067 C C . LEU A 1 246 ? 0.762 3.519 -6.525 1.00 98.69 246 LEU A C 1
ATOM 2069 O O . LEU A 1 246 ? -0.060 4.341 -6.940 1.00 98.69 246 LEU A O 1
ATOM 2073 N N . ILE A 1 247 ? 0.406 2.483 -5.755 1.00 98.69 247 ILE A N 1
ATOM 2074 C CA . ILE A 1 247 ? -0.976 2.232 -5.317 1.00 98.69 247 ILE A CA 1
ATOM 2075 C C . ILE A 1 247 ? -1.455 3.340 -4.370 1.00 98.69 247 ILE A C 1
ATOM 2077 O O . ILE A 1 247 ? -2.530 3.901 -4.604 1.00 98.69 247 ILE A O 1
ATOM 2081 N N . ILE A 1 248 ? -0.685 3.676 -3.327 1.00 98.38 248 ILE A N 1
ATOM 2082 C CA . ILE A 1 248 ? -1.057 4.728 -2.370 1.00 98.38 248 ILE A CA 1
ATOM 2083 C C . ILE A 1 248 ? -1.090 6.095 -3.054 1.00 98.38 248 ILE A C 1
ATOM 2085 O O . ILE A 1 248 ? -2.038 6.846 -2.852 1.00 98.38 248 ILE A O 1
ATOM 2089 N N . GLY A 1 249 ? -0.143 6.392 -3.947 1.00 98.38 249 GLY A N 1
ATOM 2090 C CA . GLY A 1 249 ? -0.130 7.624 -4.728 1.00 98.38 249 GLY A CA 1
ATOM 2091 C C . GLY A 1 249 ? -1.346 7.783 -5.635 1.00 98.38 249 GLY A C 1
ATOM 2092 O O . GLY A 1 249 ? -2.018 8.817 -5.595 1.00 98.38 249 GLY A O 1
ATOM 2093 N N . ALA A 1 250 ? -1.698 6.745 -6.396 1.00 98.31 250 ALA A N 1
ATOM 2094 C CA . ALA A 1 250 ? -2.894 6.748 -7.235 1.00 98.31 250 ALA A CA 1
ATOM 2095 C C . ALA A 1 250 ? -4.193 6.828 -6.407 1.00 98.31 250 ALA A C 1
ATOM 2097 O O . ALA A 1 250 ? -5.138 7.517 -6.810 1.00 98.31 250 ALA A O 1
ATOM 2098 N N . ALA A 1 251 ? -4.249 6.173 -5.241 1.00 98.19 251 ALA A N 1
ATOM 2099 C CA . ALA A 1 251 ? -5.375 6.272 -4.312 1.00 98.19 251 ALA A CA 1
ATOM 2100 C C . ALA A 1 251 ? -5.525 7.689 -3.746 1.00 98.19 251 ALA A C 1
ATOM 2102 O O . ALA A 1 251 ? -6.587 8.300 -3.886 1.00 98.19 251 ALA A O 1
ATOM 2103 N N . THR A 1 252 ? -4.445 8.252 -3.205 1.00 98.00 252 THR A N 1
ATOM 2104 C CA . THR A 1 252 ? -4.404 9.609 -2.649 1.00 98.00 252 THR A CA 1
ATOM 2105 C C . THR A 1 252 ? -4.773 10.645 -3.704 1.00 98.00 252 THR A C 1
ATOM 2107 O O . THR A 1 252 ? -5.557 11.550 -3.428 1.00 98.00 252 THR A O 1
ATOM 2110 N N . GLN A 1 253 ? -4.286 10.496 -4.937 1.00 97.62 253 GLN A N 1
ATOM 2111 C CA . GLN A 1 253 ? -4.636 11.390 -6.036 1.00 97.62 253 GLN A CA 1
ATOM 2112 C C . GLN A 1 253 ? -6.129 11.314 -6.399 1.00 97.62 253 GLN A C 1
ATOM 2114 O O . GLN A 1 253 ? -6.717 12.352 -6.692 1.00 97.62 253 GLN A O 1
ATOM 2119 N N . ASN A 1 254 ? -6.772 10.139 -6.349 1.00 97.75 254 ASN A N 1
ATOM 2120 C CA . ASN A 1 254 ? -8.226 10.035 -6.546 1.00 97.75 254 ASN A CA 1
ATOM 2121 C C . ASN A 1 254 ? -9.021 10.704 -5.420 1.00 97.75 254 ASN A C 1
ATOM 2123 O O . ASN A 1 254 ? -10.010 11.391 -5.687 1.00 97.75 254 ASN A O 1
ATOM 2127 N N . ILE A 1 255 ? -8.609 10.462 -4.176 1.00 97.19 255 ILE A N 1
ATOM 2128 C CA . ILE A 1 255 ? -9.341 10.868 -2.973 1.00 97.19 255 ILE A CA 1
ATOM 2129 C C . ILE A 1 255 ? -9.187 12.369 -2.724 1.00 97.19 255 ILE A C 1
ATOM 2131 O O . ILE A 1 255 ? -10.188 13.049 -2.532 1.00 97.19 255 ILE A O 1
ATOM 2135 N N . PHE A 1 256 ? -7.958 12.888 -2.776 1.00 96.69 256 PHE A N 1
ATOM 2136 C CA . PHE A 1 256 ? -7.621 14.254 -2.360 1.00 96.69 256 PHE A CA 1
ATOM 2137 C C . PHE A 1 256 ? -7.294 15.208 -3.513 1.00 96.69 256 PHE A C 1
ATOM 2139 O O . PHE A 1 256 ? -7.182 16.409 -3.290 1.00 96.69 256 PHE A O 1
ATOM 2146 N N . TYR A 1 257 ? -7.132 14.698 -4.739 1.00 96.31 257 TYR A N 1
ATOM 2147 C CA . TYR A 1 257 ? -6.741 15.488 -5.912 1.00 96.31 257 TYR A CA 1
ATOM 2148 C C . TYR A 1 257 ? -5.501 16.373 -5.668 1.00 96.31 257 TYR A C 1
ATOM 2150 O O . TYR A 1 257 ? -5.511 17.599 -5.810 1.00 96.31 257 TYR A O 1
ATOM 2158 N N . THR A 1 258 ? -4.399 15.734 -5.264 1.00 95.06 258 THR A N 1
ATOM 2159 C CA . THR A 1 258 ? -3.195 16.423 -4.776 1.00 95.06 258 THR A CA 1
ATOM 2160 C C . THR A 1 258 ? -2.396 17.127 -5.878 1.00 95.06 258 THR A C 1
ATOM 2162 O O . THR A 1 258 ? -1.676 18.084 -5.592 1.00 95.06 258 THR A O 1
ATOM 2165 N N . SER A 1 259 ? -2.542 16.725 -7.144 1.00 94.62 259 SER A N 1
ATOM 2166 C CA . SER A 1 259 ? -1.826 17.307 -8.287 1.00 94.62 259 SER A CA 1
ATOM 2167 C C . SER A 1 259 ? -2.710 17.537 -9.518 1.00 94.62 259 SER A C 1
ATOM 2169 O O . SER A 1 259 ? -3.601 16.747 -9.809 1.00 94.62 259 SER A O 1
ATOM 2171 N N . ASN A 1 260 ? -2.412 18.582 -10.297 1.00 95.25 260 ASN A N 1
ATOM 2172 C CA . ASN A 1 260 ? -3.015 18.814 -11.618 1.00 95.25 260 ASN A CA 1
ATOM 2173 C C . ASN A 1 260 ? -2.245 18.125 -12.766 1.00 95.25 260 ASN A C 1
ATOM 2175 O O . ASN A 1 260 ? -2.670 18.229 -13.915 1.00 95.25 260 ASN A O 1
ATOM 2179 N N . ASP A 1 261 ? -1.125 17.446 -12.485 1.00 97.31 261 ASP A N 1
ATOM 2180 C CA . ASP A 1 261 ? -0.299 16.786 -13.503 1.00 97.31 261 ASP A CA 1
ATOM 2181 C C . ASP A 1 261 ? -1.088 15.707 -14.268 1.00 97.31 261 ASP A C 1
ATOM 2183 O O . ASP A 1 261 ? -1.701 14.821 -13.668 1.00 97.31 261 ASP A O 1
ATOM 2187 N N . GLU A 1 262 ? -1.073 15.778 -15.603 1.00 96.00 262 GLU A N 1
ATOM 2188 C CA . GLU A 1 262 ? -1.852 14.880 -16.469 1.00 96.00 262 GLU A CA 1
ATOM 2189 C C . GLU A 1 262 ? -1.481 13.409 -16.294 1.00 96.00 262 GLU A C 1
ATOM 2191 O O . GLU A 1 262 ? -2.362 12.549 -16.278 1.00 96.00 262 GLU A O 1
ATOM 2196 N N . PHE A 1 263 ? -0.197 13.108 -16.106 1.00 97.38 263 PHE A N 1
ATOM 2197 C CA . PHE A 1 263 ? 0.246 11.731 -15.969 1.00 97.38 263 PHE A CA 1
ATOM 2198 C C . PHE A 1 263 ? -0.151 11.146 -14.609 1.00 97.38 263 PHE A C 1
ATOM 2200 O O . PHE A 1 263 ? -0.616 10.008 -14.536 1.00 97.38 263 PHE A O 1
ATOM 2207 N N . LYS A 1 264 ? -0.084 11.937 -13.529 1.00 98.12 264 LYS A N 1
ATOM 2208 C CA . LYS A 1 264 ? -0.610 11.511 -12.218 1.00 98.12 264 LYS A CA 1
ATOM 2209 C C . LYS A 1 264 ? -2.119 11.268 -12.254 1.00 98.12 264 LYS A C 1
ATOM 2211 O O . LYS A 1 264 ? -2.590 10.300 -11.657 1.00 98.12 264 LYS A O 1
ATOM 2216 N N . LYS A 1 265 ? -2.881 12.109 -12.967 1.00 97.88 265 LYS A N 1
ATOM 2217 C CA . LYS A 1 265 ? -4.322 11.891 -13.191 1.00 97.88 265 LYS A CA 1
ATOM 2218 C C . LYS A 1 265 ? -4.578 10.600 -13.963 1.00 97.88 265 LYS A C 1
ATOM 2220 O O . LYS A 1 265 ? -5.464 9.842 -13.583 1.00 97.88 265 LYS A O 1
ATOM 2225 N N . GLU A 1 266 ? -3.777 10.317 -14.985 1.00 97.00 266 GLU A N 1
ATOM 2226 C CA . GLU A 1 266 ? -3.866 9.078 -15.757 1.00 97.00 266 GLU A CA 1
ATOM 2227 C C . GLU A 1 266 ? -3.645 7.830 -14.890 1.00 97.00 266 GLU A C 1
ATOM 2229 O O . GLU A 1 266 ? -4.473 6.914 -14.903 1.00 97.00 266 GLU A O 1
ATOM 2234 N N . LEU A 1 267 ? -2.572 7.811 -14.091 1.00 97.88 267 LEU A N 1
ATOM 2235 C CA . LEU A 1 267 ? -2.300 6.718 -13.154 1.00 97.88 267 LEU A CA 1
ATOM 2236 C C . LEU A 1 267 ? -3.435 6.558 -12.139 1.00 97.88 267 LEU A C 1
ATOM 2238 O O . LEU A 1 267 ? -3.895 5.443 -11.896 1.00 97.88 267 LEU A O 1
ATOM 2242 N N . ALA A 1 268 ? -3.947 7.660 -11.597 1.00 97.81 268 ALA A N 1
ATOM 2243 C CA . ALA A 1 268 ? -5.078 7.637 -10.682 1.00 97.81 268 ALA A CA 1
ATOM 2244 C C . ALA A 1 268 ? -6.346 7.068 -11.346 1.00 97.81 268 ALA A C 1
ATOM 2246 O O . ALA A 1 268 ? -6.990 6.180 -10.783 1.00 97.81 268 ALA A O 1
ATOM 2247 N N . TRP A 1 269 ? -6.682 7.484 -12.569 1.00 97.19 269 TRP A N 1
ATOM 2248 C CA . TRP A 1 269 ? -7.830 6.934 -13.297 1.00 97.19 269 TRP A CA 1
ATOM 2249 C C . TRP A 1 269 ? -7.731 5.424 -13.516 1.00 97.19 269 TRP A C 1
ATOM 2251 O O . TRP A 1 269 ? -8.764 4.760 -13.514 1.00 97.19 269 TRP A O 1
ATOM 2261 N N . SER A 1 270 ? -6.523 4.866 -13.639 1.00 95.38 270 SER A N 1
ATOM 2262 C CA . SER A 1 270 ? -6.339 3.419 -13.819 1.00 95.38 270 SER A CA 1
ATOM 2263 C C . SER A 1 270 ? -6.854 2.572 -12.645 1.00 95.38 270 SER A C 1
ATOM 2265 O O . SER A 1 270 ? -7.275 1.438 -12.860 1.00 95.38 270 SER A O 1
ATOM 2267 N N . LEU A 1 271 ? -6.876 3.120 -11.423 1.00 95.38 271 LEU A N 1
ATOM 2268 C CA . LEU A 1 271 ? -7.384 2.441 -10.223 1.00 95.38 271 LEU A CA 1
ATOM 2269 C C . LEU A 1 271 ? -8.745 2.967 -9.748 1.00 95.38 271 LEU A C 1
ATOM 2271 O O . LEU A 1 271 ? -9.275 2.458 -8.759 1.00 95.38 271 LEU A O 1
ATOM 2275 N N . ARG A 1 272 ? -9.310 3.983 -10.411 1.00 95.81 272 ARG A N 1
ATOM 2276 C CA . ARG A 1 272 ? -10.476 4.726 -9.911 1.00 95.81 272 ARG A CA 1
ATOM 2277 C C . ARG A 1 272 ? -11.651 3.817 -9.562 1.00 95.81 272 ARG A C 1
ATOM 2279 O O . ARG A 1 272 ? -12.145 3.901 -8.444 1.00 95.81 272 ARG A O 1
ATOM 2286 N N . ASP A 1 273 ? -12.050 2.932 -10.472 1.00 94.12 273 ASP A N 1
ATOM 2287 C CA . ASP A 1 273 ? -13.209 2.049 -10.278 1.00 94.12 273 ASP A CA 1
ATOM 2288 C C . ASP A 1 273 ? -13.027 1.105 -9.082 1.00 94.12 273 ASP A C 1
ATOM 2290 O O . ASP A 1 273 ? -13.983 0.776 -8.377 1.00 94.12 273 ASP A O 1
ATOM 2294 N N . LEU A 1 274 ? -11.791 0.660 -8.836 1.00 95.12 274 LEU A N 1
ATOM 2295 C CA . LEU A 1 274 ? -11.469 -0.142 -7.661 1.00 95.12 274 LEU A CA 1
ATOM 2296 C C . LEU A 1 274 ? -11.581 0.706 -6.389 1.00 95.12 274 LEU A C 1
ATOM 2298 O O . LEU A 1 274 ? -12.238 0.288 -5.438 1.00 95.12 274 LEU A O 1
ATOM 2302 N N . ILE A 1 275 ? -10.964 1.890 -6.378 1.00 96.38 275 ILE A N 1
ATOM 2303 C CA . ILE A 1 275 ? -10.956 2.801 -5.225 1.00 96.38 275 ILE A CA 1
ATOM 2304 C C . ILE A 1 275 ? -12.381 3.219 -4.855 1.00 96.38 275 ILE A C 1
ATOM 2306 O O . ILE A 1 275 ? -12.756 3.143 -3.688 1.00 96.38 275 ILE A O 1
ATOM 2310 N N . GLU A 1 276 ? -13.192 3.602 -5.839 1.00 94.94 276 GLU A N 1
ATOM 2311 C CA . GLU A 1 276 ? -14.590 3.980 -5.639 1.00 94.94 276 GLU A CA 1
ATOM 2312 C C . GLU A 1 276 ? -15.375 2.853 -4.964 1.00 94.94 276 GLU A C 1
ATOM 2314 O O . GLU A 1 276 ? -16.052 3.076 -3.963 1.00 94.94 276 GLU A O 1
ATOM 2319 N N . ARG A 1 277 ? -15.217 1.609 -5.426 1.00 94.25 277 ARG A N 1
ATOM 2320 C CA . ARG A 1 277 ? -15.898 0.458 -4.819 1.00 94.25 277 ARG A CA 1
ATOM 2321 C C . ARG A 1 277 ? -15.378 0.110 -3.426 1.00 94.25 277 ARG A C 1
ATOM 2323 O O . ARG A 1 277 ? -16.174 -0.267 -2.571 1.00 94.25 277 ARG A O 1
ATOM 2330 N N . LEU A 1 278 ? -14.073 0.244 -3.183 1.00 95.00 278 LEU A N 1
ATOM 2331 C CA . LEU A 1 278 ? -13.473 0.061 -1.854 1.00 95.00 278 LEU A CA 1
ATOM 2332 C C . LEU A 1 278 ? -13.978 1.086 -0.838 1.00 95.00 278 LEU A C 1
ATOM 2334 O O . LEU A 1 278 ? -13.964 0.828 0.364 1.00 95.00 278 LEU A O 1
ATOM 2338 N N . ILE A 1 279 ? -14.409 2.242 -1.321 1.00 93.88 279 ILE A N 1
ATOM 2339 C CA . ILE A 1 279 ? -14.929 3.326 -0.509 1.00 93.88 279 ILE A CA 1
ATOM 2340 C C . ILE A 1 279 ? -16.445 3.181 -0.311 1.00 93.88 279 ILE A C 1
ATOM 2342 O O . ILE A 1 279 ? -16.906 3.157 0.827 1.00 93.88 279 ILE A O 1
ATOM 2346 N N . MET A 1 280 ? -17.205 3.011 -1.395 1.00 91.81 280 MET A N 1
ATOM 2347 C CA . MET A 1 280 ? -18.672 2.983 -1.369 1.00 91.81 280 MET A CA 1
ATOM 2348 C C . MET A 1 280 ? -19.252 1.636 -0.929 1.00 91.81 280 MET A C 1
ATOM 2350 O O . MET A 1 280 ? -20.312 1.587 -0.312 1.00 91.81 280 MET A O 1
ATOM 2354 N N . ASN A 1 281 ? -18.593 0.521 -1.258 1.00 92.38 281 ASN A N 1
ATOM 2355 C CA . ASN A 1 281 ? -19.079 -0.822 -0.937 1.00 92.38 281 ASN A CA 1
ATOM 2356 C C . ASN A 1 281 ? -17.929 -1.782 -0.554 1.00 92.38 281 ASN A C 1
ATOM 2358 O O . ASN A 1 281 ? -17.730 -2.816 -1.207 1.00 92.38 281 ASN A O 1
ATOM 2362 N N . PRO A 1 282 ? -17.157 -1.471 0.507 1.00 90.81 282 PRO A N 1
ATOM 2363 C CA . PRO A 1 282 ? -15.941 -2.200 0.902 1.00 90.81 282 PRO A CA 1
ATOM 2364 C C . PRO A 1 282 ? -16.161 -3.691 1.180 1.00 90.81 282 PRO A C 1
ATOM 2366 O O . PRO A 1 282 ? -15.238 -4.496 1.056 1.00 90.81 282 PRO A O 1
ATOM 2369 N N . ASN A 1 283 ? -17.384 -4.070 1.553 1.00 90.25 283 ASN A N 1
ATOM 2370 C CA . ASN A 1 283 ? -17.701 -5.409 2.037 1.00 90.25 283 ASN A CA 1
ATOM 2371 C C . ASN A 1 283 ? -18.406 -6.290 0.997 1.00 90.25 283 ASN A C 1
ATOM 2373 O O . ASN A 1 283 ? -18.915 -7.340 1.365 1.00 90.25 283 ASN A O 1
ATOM 2377 N N . ASN A 1 284 ? -18.444 -5.902 -0.283 1.00 93.12 284 ASN A N 1
ATOM 2378 C CA . ASN A 1 284 ? -19.123 -6.678 -1.325 1.00 93.12 284 ASN A CA 1
ATOM 2379 C C . ASN A 1 284 ? -18.353 -7.961 -1.713 1.00 93.12 284 ASN A C 1
ATOM 2381 O O . ASN A 1 284 ? -17.373 -7.867 -2.465 1.00 93.12 284 ASN A O 1
ATOM 2385 N N . PRO A 1 285 ? -18.810 -9.166 -1.312 1.00 91.50 285 PRO A N 1
ATOM 2386 C CA . PRO A 1 285 ? -18.135 -10.414 -1.665 1.00 91.50 285 PRO A CA 1
ATOM 2387 C C . PRO A 1 285 ? -18.245 -10.759 -3.160 1.00 91.50 285 PRO A C 1
ATOM 2389 O O . PRO A 1 285 ? -17.431 -11.530 -3.663 1.00 91.50 285 PRO A O 1
ATOM 2392 N N . HIS A 1 286 ? -19.211 -10.171 -3.874 1.00 91.19 286 HIS A N 1
ATOM 2393 C CA . HIS A 1 286 ? -19.508 -10.419 -5.289 1.00 91.19 286 HIS A CA 1
ATOM 2394 C C . HIS A 1 286 ? -18.964 -9.329 -6.222 1.00 91.19 286 HIS A C 1
ATOM 2396 O O . HIS A 1 286 ? -19.372 -9.227 -7.377 1.00 91.19 286 HIS A O 1
ATOM 2402 N N . SER A 1 287 ? -18.051 -8.486 -5.737 1.00 91.25 287 SER A N 1
ATOM 2403 C CA . SER A 1 287 ? -17.388 -7.504 -6.591 1.00 91.25 287 SER A CA 1
ATOM 2404 C C . SER A 1 287 ? -16.629 -8.186 -7.733 1.00 91.25 287 SER A C 1
ATOM 2406 O O . SER A 1 287 ? -15.865 -9.122 -7.500 1.00 91.25 287 SER A O 1
ATOM 2408 N N . SER A 1 288 ? -16.746 -7.644 -8.948 1.00 89.12 288 SER A N 1
ATOM 2409 C CA . SER A 1 288 ? -15.960 -8.056 -10.122 1.00 89.12 288 SER A CA 1
ATOM 2410 C C . SER A 1 288 ? -14.448 -7.870 -9.942 1.00 89.12 288 SER A C 1
ATOM 2412 O O . SER A 1 288 ? -13.653 -8.446 -10.677 1.00 89.12 288 SER A O 1
ATOM 2414 N N . PHE A 1 289 ? -14.040 -7.066 -8.958 1.00 90.56 289 PHE A N 1
ATOM 2415 C CA . PHE A 1 289 ? -12.643 -6.882 -8.571 1.00 90.56 289 PHE A CA 1
ATOM 2416 C C . PHE A 1 289 ? -12.211 -7.807 -7.423 1.00 90.56 289 PHE A C 1
ATOM 2418 O O . PHE A 1 289 ? -11.074 -7.718 -6.980 1.00 90.56 289 PHE A O 1
ATOM 2425 N N . HIS A 1 290 ? -13.086 -8.667 -6.893 1.00 92.69 290 HIS A N 1
ATOM 2426 C CA . HIS A 1 290 ? -12.744 -9.660 -5.865 1.00 92.69 290 HIS A CA 1
ATOM 2427 C C . HIS A 1 290 ? -11.953 -9.107 -4.657 1.00 92.69 290 HIS A C 1
ATOM 2429 O O . HIS A 1 290 ? -11.117 -9.811 -4.085 1.00 92.69 290 HIS A O 1
ATOM 2435 N N . TYR A 1 291 ? -12.211 -7.851 -4.273 1.00 93.50 291 TYR A N 1
ATOM 2436 C CA . TYR A 1 291 ? -11.447 -7.130 -3.248 1.00 93.50 291 TYR A CA 1
ATOM 2437 C C . TYR A 1 291 ? -11.855 -7.458 -1.808 1.00 93.50 291 TYR A C 1
ATOM 2439 O O . TYR A 1 291 ? -11.121 -7.135 -0.874 1.00 93.50 291 TYR A O 1
ATOM 2447 N N . HIS A 1 292 ? -13.026 -8.068 -1.603 1.00 94.56 292 HIS A N 1
ATOM 2448 C CA . HIS A 1 292 ? -13.555 -8.346 -0.270 1.00 94.56 292 HIS A CA 1
ATOM 2449 C C . HIS A 1 292 ? -12.560 -9.175 0.550 1.00 94.56 292 HIS A C 1
ATOM 2451 O O . HIS A 1 292 ? -12.109 -10.231 0.102 1.00 94.56 292 HIS A O 1
ATOM 2457 N N . ARG A 1 293 ? -12.213 -8.674 1.746 1.00 93.62 293 ARG A N 1
ATOM 2458 C CA . ARG A 1 293 ? -11.181 -9.248 2.634 1.00 93.62 293 ARG A CA 1
ATOM 2459 C C . ARG A 1 293 ? -9.805 -9.402 1.969 1.00 93.62 293 ARG A C 1
ATOM 2461 O O . ARG A 1 293 ? -9.042 -10.298 2.313 1.00 93.62 293 ARG A O 1
ATOM 2468 N N . LYS A 1 294 ? -9.484 -8.551 0.997 1.00 95.88 294 LYS A N 1
ATOM 2469 C CA . LYS A 1 294 ? -8.175 -8.531 0.330 1.00 95.88 294 LYS A CA 1
ATOM 2470 C C . LYS A 1 294 ? -7.630 -7.120 0.190 1.00 95.88 294 LYS A C 1
ATOM 2472 O O . LYS A 1 294 ? -6.427 -6.930 0.306 1.00 95.88 294 LYS A O 1
ATOM 2477 N N . GLN A 1 295 ? -8.494 -6.149 -0.076 1.00 97.50 295 GLN A N 1
ATOM 2478 C CA . GLN A 1 295 ? -8.114 -4.756 -0.262 1.00 97.50 295 GLN A CA 1
ATOM 2479 C C . GLN A 1 295 ? -9.036 -3.875 0.581 1.00 97.50 295 GLN A C 1
ATOM 2481 O O . GLN A 1 295 ? -10.234 -4.146 0.671 1.00 97.50 295 GLN A O 1
ATOM 2486 N N . ASN A 1 296 ? -8.486 -2.849 1.225 1.00 97.44 296 ASN A N 1
ATOM 2487 C CA . ASN A 1 296 ? -9.263 -1.902 2.022 1.00 97.44 296 ASN A CA 1
ATOM 2488 C C . ASN A 1 296 ? -8.627 -0.506 2.000 1.00 97.44 296 ASN A C 1
ATOM 2490 O O . ASN A 1 296 ? -7.406 -0.367 2.000 1.00 97.44 296 ASN A O 1
ATOM 2494 N N . ILE A 1 297 ? -9.480 0.520 2.006 1.00 97.81 297 ILE A N 1
ATOM 2495 C CA . ILE A 1 297 ? -9.107 1.927 2.189 1.00 97.81 297 ILE A CA 1
ATOM 2496 C C . ILE A 1 297 ? -9.999 2.498 3.282 1.00 97.81 297 ILE A C 1
ATOM 2498 O O . ILE A 1 297 ? -11.217 2.468 3.135 1.00 97.81 297 ILE A O 1
ATOM 2502 N N . SER A 1 298 ? -9.440 2.998 4.376 1.00 96.56 298 SER A N 1
ATOM 2503 C CA . SER A 1 298 ? -10.200 3.544 5.512 1.00 96.56 298 SER A CA 1
ATOM 2504 C C . SER A 1 298 ? -9.621 4.853 6.017 1.00 96.56 298 SER A C 1
ATOM 2506 O O . SER A 1 298 ? -8.449 5.138 5.790 1.00 96.56 298 SER A O 1
ATOM 2508 N N . PHE A 1 299 ? -10.446 5.604 6.741 1.00 96.75 299 PHE A N 1
ATOM 2509 C CA . PHE A 1 299 ? -10.105 6.896 7.314 1.00 96.75 299 PHE A CA 1
ATOM 2510 C C . PHE A 1 299 ? -10.344 6.889 8.822 1.00 96.75 299 PHE A C 1
ATOM 2512 O O . PHE A 1 299 ? -11.233 6.183 9.306 1.00 96.75 299 PHE A O 1
ATOM 2519 N N . PHE A 1 300 ? -9.555 7.662 9.562 1.00 95.06 300 PHE A N 1
ATOM 2520 C CA . PHE A 1 300 ? -9.709 7.824 11.004 1.00 95.06 300 PHE A CA 1
ATOM 2521 C C . PHE A 1 300 ? -9.055 9.122 11.500 1.00 95.06 300 PHE A C 1
ATOM 2523 O O . PHE A 1 300 ? -7.939 9.396 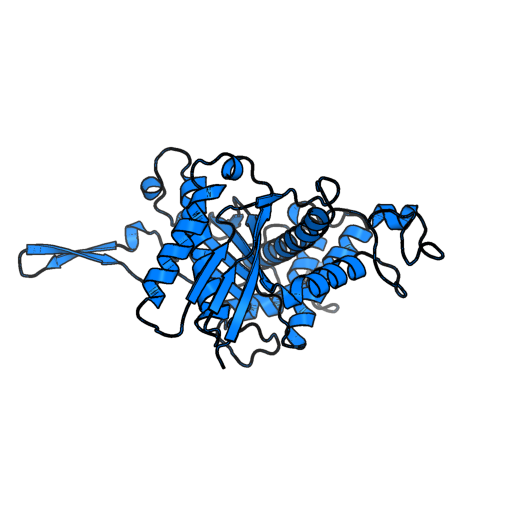11.082 1.00 95.06 300 PHE A O 1
ATOM 2530 N N . PRO A 1 301 ? -9.619 9.850 12.474 1.00 93.56 301 PRO A N 1
ATOM 2531 C CA . PRO A 1 301 ? -10.978 9.724 12.985 1.00 93.56 301 PRO A CA 1
ATOM 2532 C C . PRO A 1 301 ? -11.966 10.591 12.183 1.00 93.56 301 PRO A C 1
ATOM 2534 O O . PRO A 1 301 ? -11.584 11.600 11.592 1.00 93.56 301 PRO A O 1
ATOM 2537 N N . SER A 1 302 ? -13.241 10.195 12.171 1.00 90.50 302 SER A N 1
ATOM 2538 C CA . SER A 1 302 ? -14.346 10.887 11.475 1.00 90.50 302 SER A CA 1
ATOM 2539 C C . SER A 1 302 ? -14.722 12.246 12.068 1.00 90.50 302 SER A C 1
ATOM 2541 O O . SER A 1 302 ? -15.415 13.028 11.429 1.00 90.50 302 SER A O 1
ATOM 2543 N N . LYS A 1 303 ? -14.271 12.519 13.291 1.00 89.56 303 LYS A N 1
ATOM 2544 C CA . LYS A 1 303 ? -14.478 13.757 14.047 1.00 89.56 303 LYS A CA 1
ATOM 2545 C C . LYS A 1 303 ? -13.346 13.945 15.041 1.00 89.56 303 LYS A C 1
ATOM 2547 O O . LYS A 1 303 ? -12.597 12.998 15.305 1.00 89.56 303 LYS A O 1
ATOM 2552 N N . LYS A 1 304 ? -13.236 15.145 15.610 1.00 89.69 304 LYS A N 1
ATOM 2553 C CA . LYS A 1 304 ? -12.231 15.447 16.632 1.00 89.69 304 LYS A CA 1
ATOM 2554 C C . LYS A 1 304 ? -12.356 14.484 17.808 1.00 89.69 304 LYS A C 1
ATOM 2556 O O . LYS A 1 304 ? -13.446 14.265 18.331 1.00 89.69 304 LYS A O 1
ATOM 2561 N N . LEU A 1 305 ? -11.233 13.913 18.243 1.00 84.81 305 LEU A N 1
ATOM 2562 C CA . LEU A 1 305 ? -11.233 12.949 19.351 1.00 84.81 305 LEU A CA 1
ATOM 2563 C C . LEU A 1 305 ? -11.686 13.557 20.683 1.00 84.81 305 LEU A C 1
ATOM 2565 O O . LEU A 1 305 ? -12.213 12.830 21.517 1.00 84.81 305 LEU A O 1
ATOM 2569 N N . GLU A 1 306 ? -11.512 14.864 20.872 1.00 79.50 306 GLU A N 1
ATOM 2570 C CA . GLU A 1 306 ? -12.026 15.599 22.037 1.00 79.50 306 GLU A CA 1
ATOM 2571 C C . GLU A 1 306 ? -13.561 15.562 22.103 1.00 79.50 306 GLU A C 1
ATOM 2573 O O . GLU A 1 306 ? -14.138 15.462 23.178 1.00 79.50 306 GLU A O 1
ATOM 2578 N N . GLU A 1 307 ? -14.225 15.561 20.946 1.00 77.56 307 GLU A N 1
ATOM 2579 C CA . GLU A 1 307 ? -15.688 15.515 20.824 1.00 77.56 307 GLU A CA 1
ATOM 2580 C C . GLU A 1 307 ? -16.236 14.077 20.863 1.00 77.56 307 GLU A C 1
ATOM 2582 O O . GLU A 1 307 ? -17.447 13.856 20.942 1.00 77.56 307 GLU A O 1
ATOM 2587 N N . ALA A 1 308 ? -15.352 13.078 20.775 1.00 73.44 308 ALA A N 1
ATOM 2588 C CA . ALA A 1 308 ? -15.711 11.665 20.792 1.00 73.44 308 ALA A CA 1
ATOM 2589 C C . ALA A 1 308 ? -15.861 11.096 22.212 1.00 73.44 308 ALA A C 1
ATOM 2591 O O . ALA A 1 308 ? -16.374 9.986 22.354 1.00 73.44 308 ALA A O 1
ATOM 2592 N N . GLU A 1 309 ? -15.421 11.821 23.245 1.00 76.25 309 GLU A N 1
ATOM 2593 C CA . GLU A 1 309 ? -15.576 11.448 24.654 1.00 76.25 309 GLU A CA 1
ATOM 2594 C C . GLU A 1 309 ? -16.761 12.222 25.253 1.00 76.25 309 GLU A C 1
ATOM 2596 O O . GLU A 1 309 ? -16.772 13.450 25.279 1.00 76.25 309 GLU A O 1
ATOM 2601 N N . ARG A 1 310 ? -17.779 11.511 25.742 1.00 72.88 310 ARG A N 1
ATOM 2602 C CA . ARG A 1 310 ? -18.910 12.098 26.463 1.00 72.88 310 ARG A CA 1
ATOM 2603 C C . ARG A 1 310 ? -18.781 11.786 27.944 1.00 72.88 310 ARG A C 1
ATOM 2605 O O . ARG A 1 310 ? -18.692 10.622 28.327 1.00 72.88 310 ARG A O 1
ATOM 2612 N N . ILE A 1 311 ? -18.767 12.831 28.764 1.00 77.25 311 ILE A N 1
ATOM 2613 C CA . ILE A 1 311 ? -18.696 12.719 30.220 1.00 77.25 311 ILE A CA 1
ATOM 2614 C C . ILE A 1 311 ? -20.108 12.870 30.778 1.00 77.25 311 ILE A C 1
ATOM 2616 O O . ILE A 1 311 ? -20.766 13.879 30.530 1.00 77.25 311 ILE A O 1
ATOM 2620 N N . PHE A 1 312 ? -20.557 11.889 31.554 1.00 80.81 312 PHE A N 1
ATOM 2621 C CA . PHE A 1 312 ? -21.833 11.934 32.258 1.00 80.81 312 PHE A CA 1
ATOM 2622 C C . PHE A 1 312 ? -21.632 11.600 33.729 1.00 80.81 312 PHE A C 1
ATOM 2624 O O . PHE A 1 312 ? -20.749 10.821 34.083 1.00 80.81 312 PHE A O 1
ATOM 2631 N N . VAL A 1 313 ? -22.468 12.181 34.581 1.00 77.75 313 VAL A N 1
ATOM 2632 C CA . VAL A 1 313 ? -22.575 11.790 35.985 1.00 77.75 313 VAL A CA 1
ATOM 2633 C C . VAL A 1 313 ? -23.741 10.814 36.076 1.00 77.75 313 VAL A C 1
ATOM 2635 O O . VAL A 1 313 ? -24.848 11.147 35.650 1.00 77.75 313 VAL A O 1
ATOM 2638 N N . ASP A 1 314 ? -23.489 9.595 36.542 1.00 79.31 314 ASP A N 1
ATOM 2639 C CA . ASP A 1 314 ? -24.554 8.624 36.764 1.00 79.31 314 ASP A CA 1
ATOM 2640 C C . ASP A 1 314 ? -25.418 9.007 37.978 1.00 79.31 314 ASP A C 1
ATOM 2642 O O . ASP A 1 314 ? -25.136 9.956 38.712 1.00 79.31 314 ASP A O 1
ATOM 2646 N N . LEU A 1 315 ? -26.519 8.279 38.173 1.00 77.19 315 LEU A N 1
ATOM 2647 C CA . LEU A 1 315 ? -27.481 8.551 39.247 1.00 77.19 315 LEU A CA 1
ATOM 2648 C C . LEU A 1 315 ? -26.875 8.403 40.656 1.00 77.19 315 LEU A C 1
ATOM 2650 O O . LEU A 1 315 ? -27.470 8.875 41.621 1.00 77.19 315 LEU A O 1
ATOM 2654 N N . GLU A 1 316 ? -25.703 7.774 40.772 1.00 83.38 316 GLU A N 1
ATOM 2655 C CA . GLU A 1 316 ? -24.967 7.552 42.019 1.00 83.38 316 GLU A CA 1
ATOM 2656 C C . GLU A 1 316 ? -23.861 8.605 42.232 1.00 83.38 316 GLU A C 1
ATOM 2658 O O . GLU A 1 316 ? -23.143 8.564 43.231 1.00 83.38 316 GLU A O 1
ATOM 2663 N N . GLY A 1 317 ? -23.727 9.578 41.320 1.00 78.06 317 GLY A N 1
ATOM 2664 C CA . GLY A 1 317 ? -22.693 10.613 41.374 1.00 78.06 317 GLY A CA 1
ATOM 2665 C C . GLY A 1 317 ? -21.345 10.185 40.780 1.00 78.06 317 GLY A C 1
ATOM 2666 O O . GLY A 1 317 ? -20.370 10.933 40.878 1.00 78.06 317 GLY A O 1
ATOM 2667 N N . GLY A 1 318 ? -21.265 9.006 40.161 1.00 82.56 318 GLY A N 1
ATOM 2668 C CA . GLY A 1 318 ? -20.077 8.492 39.490 1.00 82.56 318 GLY A CA 1
ATOM 2669 C C . GLY A 1 318 ? -19.860 9.139 38.123 1.00 82.56 318 GLY A C 1
ATOM 2670 O O . GLY A 1 318 ? -20.788 9.291 37.331 1.00 82.56 318 GLY A O 1
ATOM 2671 N N . ILE A 1 319 ? -18.616 9.510 37.810 1.00 82.25 319 ILE A N 1
ATOM 2672 C CA . ILE A 1 319 ? -18.258 10.020 36.480 1.00 82.25 319 ILE A CA 1
ATOM 2673 C C . ILE A 1 319 ? -18.071 8.838 35.526 1.00 82.25 319 ILE A C 1
ATOM 2675 O O . ILE A 1 319 ? -17.178 8.010 35.713 1.00 82.25 319 ILE A O 1
ATOM 2679 N N . ARG A 1 320 ? -18.873 8.795 34.463 1.00 76.69 320 ARG A N 1
ATOM 2680 C CA . ARG A 1 320 ? -18.734 7.863 33.342 1.00 76.69 320 ARG A CA 1
ATOM 2681 C C . ARG A 1 320 ? -18.258 8.595 32.097 1.00 76.69 320 ARG A C 1
ATOM 2683 O O . ARG A 1 320 ? -18.760 9.665 31.766 1.00 76.69 320 ARG A O 1
ATOM 2690 N N . ILE A 1 321 ? -17.299 7.990 31.402 1.00 76.81 321 ILE A N 1
ATOM 2691 C CA . ILE A 1 321 ? -16.812 8.458 30.104 1.00 76.81 321 ILE A CA 1
ATOM 2692 C C . ILE A 1 321 ? -17.243 7.428 29.067 1.00 76.81 321 ILE A C 1
ATOM 2694 O O . ILE A 1 321 ? -16.724 6.312 29.046 1.00 76.81 321 ILE A O 1
ATOM 2698 N N . GLU A 1 322 ? -18.184 7.802 28.211 1.00 75.62 322 GLU A N 1
ATOM 2699 C CA . GLU A 1 322 ? -18.528 7.022 27.026 1.00 75.62 322 GLU A CA 1
ATOM 2700 C C . GLU A 1 322 ? -17.720 7.534 25.839 1.00 75.62 322 GLU A C 1
ATOM 2702 O O . GLU A 1 322 ? -17.593 8.740 25.630 1.00 75.62 322 GLU A O 1
ATOM 2707 N N . ARG A 1 323 ? -17.161 6.619 25.047 1.00 70.69 323 ARG A N 1
ATOM 2708 C CA . ARG A 1 323 ? -16.494 6.970 23.794 1.00 70.69 323 ARG A CA 1
ATOM 2709 C C . ARG A 1 323 ? -17.339 6.517 22.629 1.00 70.69 323 ARG A C 1
ATOM 2711 O O . ARG A 1 323 ? -17.787 5.376 22.606 1.00 70.69 323 ARG A O 1
ATOM 2718 N N . ASP A 1 324 ? -17.497 7.390 21.646 1.00 74.00 324 ASP A N 1
ATOM 2719 C CA . ASP A 1 324 ? -18.034 6.964 20.365 1.00 74.00 324 ASP A CA 1
ATOM 2720 C C . ASP A 1 324 ? -17.064 5.962 19.721 1.00 74.00 324 ASP A C 1
ATOM 2722 O O . ASP A 1 324 ? -15.898 6.274 19.466 1.00 74.00 324 ASP A O 1
ATOM 2726 N N . GLU A 1 325 ? -17.537 4.742 19.484 1.00 69.94 325 GLU A N 1
ATOM 2727 C CA . GLU A 1 325 ? -16.739 3.670 18.888 1.00 69.94 325 GLU A CA 1
ATOM 2728 C C . GLU A 1 325 ? -16.680 3.768 17.348 1.00 69.94 325 GLU A C 1
ATOM 2730 O O . GLU A 1 325 ? -15.832 3.139 16.710 1.00 69.94 325 GLU A O 1
ATOM 2735 N N . SER A 1 326 ? -17.523 4.602 16.726 1.00 78.44 326 SER A N 1
ATOM 2736 C CA . SER A 1 326 ? -17.689 4.734 15.268 1.00 78.44 326 SER A CA 1
ATOM 2737 C C . SER A 1 326 ? -16.790 5.809 14.632 1.00 78.44 326 SER A C 1
ATOM 2739 O O . SER A 1 326 ? -17.208 6.645 13.831 1.00 78.44 326 SER A O 1
ATOM 2741 N N . LEU A 1 327 ? -15.502 5.789 14.982 1.00 86.88 327 LEU A N 1
ATOM 2742 C CA . LEU A 1 327 ? -14.533 6.796 14.521 1.00 86.88 327 LEU A CA 1
ATOM 2743 C C . LEU A 1 327 ? -13.852 6.457 13.191 1.00 86.88 327 LEU A C 1
ATOM 2745 O O . LEU A 1 327 ? -13.303 7.344 12.538 1.00 86.88 327 LEU A O 1
ATOM 2749 N N . PHE A 1 328 ? -13.861 5.189 12.779 1.00 90.25 328 PHE A N 1
ATOM 2750 C CA . PHE A 1 328 ? -13.403 4.804 11.445 1.00 90.25 328 PHE A CA 1
ATOM 2751 C C . PHE A 1 328 ? -14.498 5.070 10.419 1.00 90.25 328 PHE A C 1
ATOM 2753 O O . PHE A 1 328 ? -15.654 4.718 10.638 1.00 90.25 328 PHE A O 1
ATOM 2760 N N . TYR A 1 329 ? -14.125 5.632 9.274 1.00 91.88 329 TYR A N 1
ATOM 2761 C CA . TYR A 1 329 ? -15.074 5.988 8.223 1.00 91.88 329 TYR A CA 1
ATOM 2762 C C . TYR A 1 329 ? -14.508 5.750 6.820 1.00 91.88 329 TYR A C 1
ATOM 2764 O O . TYR A 1 329 ? -13.355 5.335 6.636 1.00 91.88 329 TYR A O 1
ATOM 2772 N N . LYS A 1 330 ? -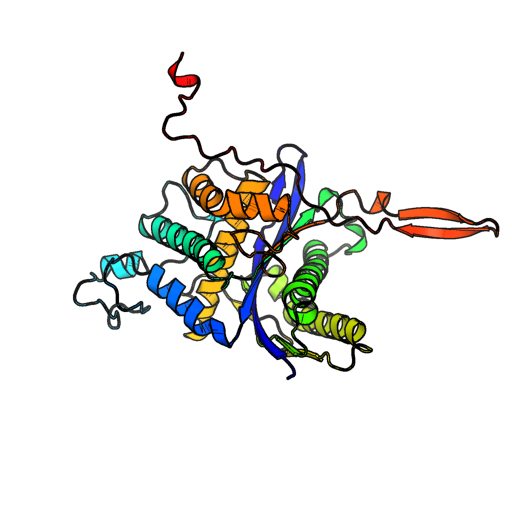15.366 5.972 5.824 1.00 86.94 330 LYS A N 1
ATOM 2773 C CA . LYS A 1 330 ? -15.050 6.007 4.395 1.00 86.94 330 LYS A CA 1
ATOM 2774 C C . LYS A 1 330 ? -15.395 7.399 3.869 1.00 86.94 330 LYS A C 1
ATOM 2776 O O . LYS A 1 330 ? -16.303 8.038 4.386 1.00 86.94 330 LYS A O 1
ATOM 2781 N N . VAL A 1 331 ? -14.677 7.860 2.855 1.00 78.44 331 VAL A N 1
ATOM 2782 C CA . VAL A 1 331 ? -15.026 9.098 2.140 1.00 78.44 331 VAL A CA 1
ATOM 2783 C C . VAL A 1 331 ? -16.257 8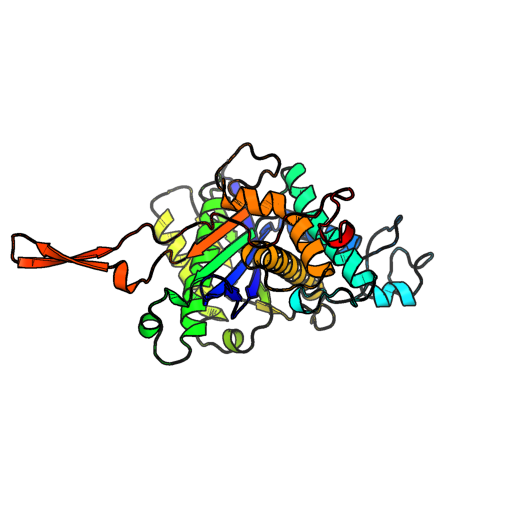.853 1.263 1.00 78.44 331 VAL A C 1
ATOM 2785 O O . VAL A 1 331 ? -16.439 7.754 0.776 1.00 78.44 331 VAL A O 1
ATOM 2788 N N . GLU A 1 332 ? -17.120 9.833 1.025 1.00 67.81 332 GLU A N 1
ATOM 2789 C CA . GLU A 1 332 ? -18.307 9.610 0.175 1.00 67.81 332 GLU A CA 1
ATOM 2790 C C . GLU A 1 332 ? -18.070 9.966 -1.302 1.00 67.81 332 GLU A C 1
ATOM 2792 O O . GLU A 1 332 ? -18.747 9.443 -2.188 1.00 67.81 332 GLU A O 1
ATOM 2797 N N . LYS A 1 333 ? -17.078 10.820 -1.600 1.00 87.69 333 LYS A N 1
ATOM 2798 C CA . LYS A 1 333 ? -16.811 11.327 -2.954 1.00 87.69 333 LYS A CA 1
ATOM 2799 C C . LYS A 1 333 ? -15.319 11.417 -3.277 1.00 87.69 333 LYS A C 1
ATOM 2801 O O . LYS A 1 333 ? -14.543 11.997 -2.527 1.00 87.69 333 LYS A O 1
ATOM 2806 N N . LEU A 1 334 ? -14.937 10.910 -4.450 1.00 93.94 334 LEU A N 1
ATOM 2807 C CA . LEU A 1 334 ? -13.599 11.102 -5.018 1.00 93.94 334 LEU A CA 1
ATOM 2808 C C . LEU A 1 334 ? -13.457 12.514 -5.596 1.00 93.94 334 LEU A C 1
ATOM 2810 O O . LEU A 1 334 ? -14.262 12.911 -6.442 1.00 93.94 334 LEU A O 1
ATOM 2814 N N . LYS A 1 335 ? -12.422 13.253 -5.183 1.00 95.12 335 LYS A N 1
ATOM 2815 C CA . LYS A 1 335 ? -12.191 14.637 -5.634 1.00 95.12 335 LYS A CA 1
ATOM 2816 C C . LYS A 1 335 ? -11.598 14.735 -7.028 1.00 95.12 335 LYS A C 1
ATOM 2818 O O . LYS A 1 335 ? -11.884 15.699 -7.734 1.00 95.12 335 LYS A O 1
ATOM 2823 N N . LEU A 1 336 ? -10.798 13.751 -7.449 1.00 94.69 336 LEU A N 1
ATOM 2824 C CA . LEU A 1 336 ? -10.314 13.718 -8.826 1.00 94.69 336 LEU A CA 1
ATOM 2825 C C . LEU A 1 336 ? -11.528 13.661 -9.767 1.00 94.69 336 LEU A C 1
ATOM 2827 O O . LEU A 1 336 ? -12.354 12.750 -9.610 1.00 94.69 336 LEU A O 1
ATOM 2831 N N . PRO A 1 337 ? -11.641 14.567 -10.754 1.00 91.94 337 PRO A N 1
ATOM 2832 C CA . PRO A 1 337 ? -12.704 14.493 -11.744 1.00 91.94 337 PRO A CA 1
ATOM 2833 C C . PRO A 1 337 ? -12.694 13.146 -12.483 1.00 91.94 337 PRO A C 1
ATOM 2835 O O . PRO A 1 337 ? -11.624 12.550 -12.668 1.00 91.94 337 PRO A O 1
ATOM 2838 N N . PRO A 1 338 ? -13.864 12.638 -12.911 1.00 89.12 338 PRO A N 1
ATOM 2839 C CA . PRO A 1 338 ? -13.912 11.437 -13.734 1.00 89.12 338 PRO A CA 1
ATOM 2840 C C . PRO A 1 338 ? -13.071 11.638 -14.996 1.00 89.12 338 PRO A C 1
ATOM 2842 O O . PRO A 1 338 ? -12.883 12.765 -15.464 1.00 89.12 338 PRO A O 1
ATOM 2845 N N . ARG A 1 339 ? -12.556 10.536 -15.546 1.00 85.12 339 ARG A N 1
ATOM 2846 C CA . ARG A 1 339 ? -11.809 10.580 -16.802 1.00 85.12 339 ARG A CA 1
ATOM 2847 C C . ARG A 1 339 ? -12.690 11.244 -17.867 1.00 85.12 339 ARG A C 1
ATOM 2849 O O . ARG A 1 339 ? -13.805 10.763 -18.075 1.00 85.12 339 ARG A O 1
ATOM 2856 N N . PRO A 1 340 ? -12.224 12.311 -18.541 1.00 76.88 340 PRO A N 1
ATOM 2857 C CA . PRO A 1 340 ? -12.987 12.919 -19.621 1.00 76.88 340 PRO A CA 1
ATOM 2858 C C . PRO A 1 340 ? -13.320 11.851 -20.662 1.00 76.88 340 PRO A C 1
ATOM 2860 O O . PRO A 1 340 ? -12.424 11.113 -21.089 1.00 76.88 340 PRO A O 1
ATOM 2863 N N . HIS A 1 341 ? -14.587 11.742 -21.075 1.00 66.88 341 HIS A N 1
ATOM 2864 C CA . HIS A 1 341 ? -14.893 10.886 -22.218 1.00 66.88 341 HIS A CA 1
ATOM 2865 C C . HIS A 1 341 ? -14.137 11.427 -23.443 1.00 66.88 341 HIS A C 1
ATOM 2867 O O . HIS A 1 341 ? -14.104 12.644 -23.631 1.00 66.88 341 HIS A O 1
ATOM 2873 N N . PRO A 1 342 ? -13.575 10.562 -24.312 1.00 59.16 342 PRO A N 1
ATOM 2874 C CA . PRO A 1 342 ? -12.827 10.999 -25.497 1.00 59.16 342 PRO A CA 1
ATOM 2875 C C . PRO A 1 342 ? -13.601 11.988 -26.386 1.00 59.16 342 PRO A C 1
ATOM 2877 O O . PRO A 1 342 ? -12.999 12.820 -27.059 1.00 59.16 342 PRO A O 1
ATOM 2880 N N . ASN A 1 343 ? -14.936 11.922 -26.337 1.00 58.12 343 ASN A N 1
ATOM 2881 C CA . ASN A 1 343 ? -15.858 12.738 -27.126 1.00 58.12 343 ASN A CA 1
ATOM 2882 C C . ASN A 1 343 ? -16.562 13.842 -26.314 1.00 58.12 343 ASN A C 1
ATOM 2884 O O . ASN A 1 343 ? -17.455 14.505 -26.836 1.00 58.12 343 ASN A O 1
ATOM 2888 N N . GLN A 1 344 ? -16.211 14.045 -25.040 1.00 51.34 344 GLN A N 1
ATOM 2889 C CA . GLN A 1 344 ? -16.811 15.106 -24.234 1.00 51.34 344 GLN A CA 1
ATOM 2890 C C . GLN A 1 344 ? -16.159 16.435 -24.612 1.00 51.34 344 GLN A C 1
ATOM 2892 O O . GLN A 1 344 ? -15.009 16.706 -24.262 1.00 51.34 344 GLN A O 1
ATOM 2897 N N . ALA A 1 345 ? -16.880 17.262 -25.367 1.00 48.19 345 ALA A N 1
ATOM 2898 C CA . ALA A 1 345 ? -16.457 18.630 -25.618 1.00 48.19 345 ALA A CA 1
ATOM 2899 C C . ALA A 1 345 ? -16.366 19.370 -24.276 1.00 48.19 345 ALA A C 1
ATOM 2901 O O . ALA A 1 345 ? -17.341 19.445 -23.529 1.00 48.19 345 ALA A O 1
ATOM 2902 N N . THR A 1 346 ? -15.192 19.906 -23.954 1.00 53.75 346 THR A N 1
ATOM 2903 C CA . THR A 1 346 ? -15.065 20.878 -22.870 1.00 53.75 346 THR A CA 1
ATOM 2904 C C . THR A 1 346 ? -15.771 22.167 -23.297 1.00 53.75 346 THR A C 1
ATOM 2906 O O . THR A 1 346 ? -15.741 22.522 -24.475 1.00 53.75 346 THR A O 1
ATOM 2909 N N . LEU A 1 347 ? -16.409 22.881 -22.362 1.00 53.19 347 LEU A N 1
ATOM 2910 C CA . LEU A 1 347 ? -17.080 24.169 -22.629 1.00 53.19 347 LEU A CA 1
ATOM 2911 C C . LEU A 1 347 ? -16.157 25.185 -23.327 1.00 53.19 347 LEU A C 1
ATOM 2913 O O . LEU A 1 347 ? -16.625 26.008 -24.098 1.00 53.19 347 LEU A O 1
ATOM 2917 N N . ASN A 1 348 ? -14.841 25.054 -23.159 1.00 54.91 348 ASN A N 1
ATOM 2918 C CA . ASN A 1 348 ? -13.827 25.861 -23.844 1.00 54.91 348 ASN A CA 1
ATOM 2919 C C . ASN A 1 348 ? -13.776 25.656 -25.371 1.00 54.91 348 ASN A C 1
ATOM 2921 O O . ASN A 1 348 ? -13.091 26.405 -26.049 1.00 54.91 348 ASN A O 1
ATOM 2925 N N . LYS A 1 349 ? -14.437 24.629 -25.923 1.00 49.97 349 LYS A N 1
ATOM 2926 C CA . LYS A 1 349 ? -14.608 24.457 -27.378 1.00 49.97 349 LYS A CA 1
ATOM 2927 C C . LYS A 1 349 ? -15.843 25.181 -27.928 1.00 49.97 349 LYS A C 1
ATOM 2929 O O . LYS A 1 349 ? -16.050 25.158 -29.136 1.00 49.97 349 LYS A O 1
ATOM 2934 N N . TRP A 1 350 ? -16.668 25.757 -27.055 1.00 49.16 350 TRP A N 1
ATOM 2935 C CA . TRP A 1 350 ? -17.913 26.446 -27.403 1.00 49.16 350 TRP A CA 1
ATOM 2936 C C . TRP A 1 350 ? -17.816 27.976 -27.315 1.00 49.16 350 TRP A C 1
ATOM 2938 O O . TRP A 1 350 ? -18.773 28.643 -27.701 1.00 49.16 350 TRP A O 1
ATOM 2948 N N . PHE A 1 351 ? -16.694 28.516 -26.827 1.00 42.66 351 PHE A N 1
ATOM 2949 C CA . PHE A 1 351 ? -16.443 29.953 -26.689 1.00 42.66 351 PHE A CA 1
ATOM 2950 C C . PHE A 1 351 ? -15.219 30.383 -27.485 1.00 42.66 351 PHE A C 1
ATOM 2952 O O . PHE A 1 351 ? -14.200 29.655 -27.417 1.00 42.66 351 PHE A O 1
#

Organism: NCBI:txid660064

Foldseek 3Di:
DAFEWEWAKEKEKDFQQAQPVVRWGKIKIKIWIATPVCQVVLLFQLQQLLDPDPDAPGHDLDLVPGRCVVPDDPVNNVVSLWFAFLVPDFPPDDPSSLSSLLSLLLVQQVCLLVLNHGFMFMEIEGPVQEPLVVQPDPPSVLSVVLVVVLVRCLCLQCLQAVVPRHQEYEYAAAEYEADPSQVPDPCRFAPSQVVSQVVNCVVCVVVVSHYYYYPPSGYHYAHLNLVPAPDPVSSSSSSVNSSRSLVVQLLSCQARVRDPGPSSLVSVLSCNVVSLCLQPPVQDCPDSSNCHSRYHYKYFAPHRQVVQWDWDQDPVRDIDIDGDPRRIHGDNGTPRDHDDDPPDDDCVVVD